Protein AF-A0A951LV77-F1 (afdb_monomer_lite)

Secondary structure (DSSP, 8-state):
-------------------------------GGGTTTTTTSSS------------------HHHHHHHHHHHHHH-SSPEEHHHHHHHHT--HHHHHHHHHHHHHHHHHSSSSEEEEEETTEEEEEE-GGGHHHHHHHHTTS---PPPHHHHHHHHHHHHH-S--HHHHHHHHSS--HHHHHHHHHTTSS--

Radius of gyration: 37.69 Å; chains: 1; bounding box: 111×78×54 Å

Structure (mmCIF, N/CA/C/O backbone):
data_AF-A0A951LV77-F1
#
_entry.id   AF-A0A951LV77-F1
#
loop_
_atom_site.group_PDB
_atom_site.id
_atom_site.type_symbol
_atom_site.label_atom_id
_atom_site.label_alt_id
_atom_site.label_comp_id
_atom_site.label_asym_id
_atom_site.label_entity_id
_atom_site.label_seq_id
_atom_site.pd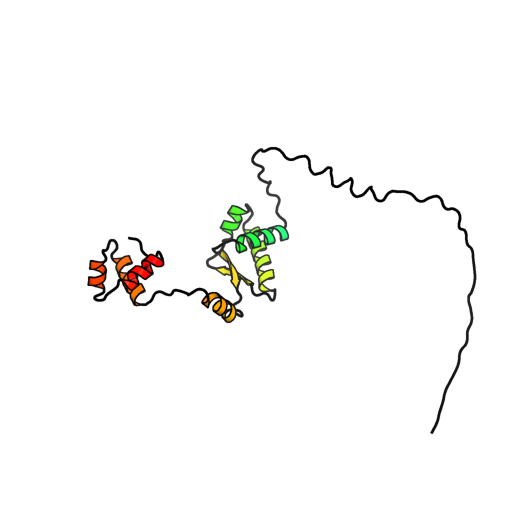bx_PDB_ins_code
_atom_site.Cartn_x
_atom_site.Cartn_y
_atom_site.Cartn_z
_atom_site.occupancy
_atom_site.B_iso_or_equiv
_atom_site.auth_seq_id
_atom_site.auth_comp_id
_atom_site.auth_asym_id
_atom_site.auth_atom_id
_atom_site.pdbx_PDB_model_num
ATOM 1 N N . MET A 1 1 ? 71.255 -44.472 16.716 1.00 40.47 1 MET A N 1
ATOM 2 C CA . MET A 1 1 ? 70.783 -44.707 15.337 1.00 40.47 1 MET A CA 1
ATOM 3 C C . MET A 1 1 ? 70.514 -43.338 14.729 1.00 40.47 1 MET A C 1
ATOM 5 O O . MET A 1 1 ? 69.479 -42.768 15.031 1.00 40.47 1 MET A O 1
ATOM 9 N N . VAL A 1 2 ? 71.606 -42.670 14.340 1.00 36.62 2 VAL A N 1
ATOM 10 C CA . VAL A 1 2 ? 72.018 -42.350 12.948 1.00 36.62 2 VAL A CA 1
ATOM 11 C C . VAL A 1 2 ? 71.171 -41.185 12.410 1.00 36.62 2 VAL A C 1
ATOM 13 O O . VAL A 1 2 ? 70.005 -41.393 12.106 1.00 36.62 2 VAL A O 1
ATOM 16 N N . GLU A 1 3 ? 71.574 -39.922 12.578 1.00 34.75 3 GLU A N 1
ATOM 17 C CA . GLU A 1 3 ? 72.642 -39.165 11.873 1.00 34.75 3 GLU A CA 1
ATOM 18 C C . GLU A 1 3 ? 72.454 -39.007 10.352 1.00 34.75 3 GLU A C 1
ATOM 20 O O . GLU A 1 3 ? 72.356 -39.978 9.613 1.00 34.75 3 GLU A O 1
ATOM 25 N N . GLU A 1 4 ? 72.471 -37.731 9.948 1.00 40.00 4 GLU A N 1
ATOM 26 C CA . GLU A 1 4 ? 73.209 -37.148 8.817 1.00 40.00 4 GLU A CA 1
ATOM 27 C C . GLU A 1 4 ? 72.971 -37.589 7.362 1.00 40.00 4 GLU A C 1
ATOM 29 O O . GLU A 1 4 ? 73.215 -38.721 6.954 1.00 40.00 4 GLU A O 1
ATOM 34 N N . LYS A 1 5 ? 72.649 -36.570 6.548 1.00 44.59 5 LYS A N 1
ATOM 35 C CA . LYS A 1 5 ? 73.338 -36.118 5.311 1.00 44.59 5 LYS A CA 1
ATOM 36 C C . LYS A 1 5 ? 72.641 -34.805 4.894 1.00 44.59 5 LYS A C 1
ATOM 38 O O . LYS A 1 5 ? 71.446 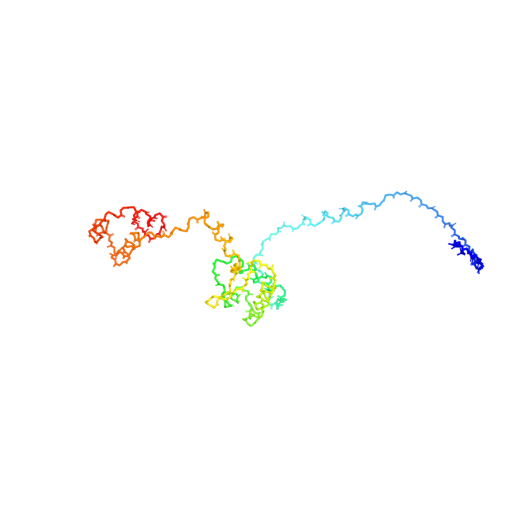-34.846 4.634 1.00 44.59 5 LYS A O 1
ATOM 43 N N . LYS A 1 6 ? 73.190 -33.582 4.971 1.00 35.91 6 LYS A N 1
ATOM 44 C CA . LYS A 1 6 ? 74.497 -33.010 4.568 1.00 35.91 6 LYS A CA 1
ATOM 45 C C . LYS A 1 6 ? 74.785 -33.238 3.078 1.00 35.91 6 LYS A C 1
ATOM 47 O O . LYS A 1 6 ? 74.977 -34.377 2.668 1.00 35.91 6 LYS A O 1
ATOM 52 N N . GLU A 1 7 ? 74.586 -32.199 2.259 1.00 39.34 7 GLU A N 1
ATOM 53 C CA . GLU A 1 7 ? 75.592 -31.409 1.484 1.00 39.34 7 GLU A CA 1
ATOM 54 C C . GLU A 1 7 ? 75.238 -31.606 -0.013 1.00 39.34 7 GLU A C 1
ATOM 56 O O . GLU A 1 7 ? 74.737 -32.674 -0.346 1.00 39.34 7 GLU A O 1
ATOM 61 N N . MET A 1 8 ? 75.320 -30.680 -0.980 1.00 29.77 8 MET A N 1
ATOM 62 C CA . MET A 1 8 ? 76.348 -29.696 -1.377 1.00 29.77 8 MET A CA 1
ATOM 63 C C . MET A 1 8 ? 75.753 -28.966 -2.626 1.00 29.77 8 MET A C 1
ATOM 65 O O . MET A 1 8 ? 75.136 -29.644 -3.443 1.00 29.77 8 MET A O 1
ATOM 69 N N . ALA A 1 9 ? 75.617 -27.638 -2.737 1.00 33.94 9 ALA A N 1
ATOM 70 C CA . ALA A 1 9 ? 76.601 -26.616 -3.144 1.00 33.94 9 ALA A CA 1
ATOM 71 C C . ALA A 1 9 ? 77.364 -26.883 -4.470 1.00 33.94 9 ALA A C 1
ATOM 73 O O . ALA A 1 9 ? 78.176 -27.797 -4.498 1.00 33.94 9 ALA A O 1
ATOM 74 N N . GLU A 1 10 ? 77.093 -26.064 -5.507 1.00 36.84 10 GLU A N 1
ATOM 75 C CA . GLU A 1 10 ? 78.005 -25.352 -6.458 1.00 36.84 10 GLU A CA 1
ATOM 76 C C . GLU A 1 10 ? 77.276 -25.080 -7.804 1.00 36.84 10 GLU A C 1
ATOM 78 O O . GLU A 1 10 ? 76.694 -26.011 -8.348 1.00 36.84 10 GLU A O 1
ATOM 83 N N . VAL A 1 11 ? 77.047 -23.845 -8.297 1.00 34.25 11 VAL A N 1
ATOM 84 C CA . VAL A 1 11 ? 77.926 -22.721 -8.751 1.00 34.25 11 VAL A CA 1
ATOM 85 C C . VAL A 1 11 ? 78.125 -22.727 -10.286 1.00 34.25 11 VAL A C 1
ATOM 87 O O . VAL A 1 11 ? 78.138 -23.792 -10.896 1.00 34.25 11 VAL A O 1
ATOM 90 N N . LEU A 1 12 ? 78.306 -21.510 -10.835 1.00 31.67 12 LEU A N 1
ATOM 91 C CA . LEU A 1 12 ? 78.650 -21.071 -12.206 1.00 31.67 12 LEU A CA 1
ATOM 92 C C . LEU A 1 12 ? 77.471 -20.868 -13.170 1.00 31.67 12 LEU A C 1
ATOM 94 O O . LEU A 1 12 ? 76.601 -21.722 -13.279 1.00 31.67 12 LEU A O 1
ATOM 98 N N . ASP A 1 13 ? 77.400 -19.833 -14.001 1.00 31.56 13 ASP A N 1
ATOM 99 C CA . ASP A 1 13 ? 78.082 -18.537 -14.171 1.00 31.56 13 ASP A CA 1
ATOM 100 C C . ASP A 1 13 ? 77.327 -17.908 -15.357 1.00 31.56 13 ASP A C 1
ATOM 102 O O . ASP A 1 13 ? 77.107 -18.612 -16.342 1.00 31.56 13 ASP A O 1
ATOM 106 N N . ASP A 1 14 ? 76.925 -16.639 -15.277 1.00 32.75 14 ASP A N 1
ATOM 107 C CA . ASP A 1 14 ? 76.980 -15.730 -16.437 1.00 32.75 14 ASP A CA 1
ATOM 108 C C . ASP A 1 14 ? 76.783 -14.285 -15.944 1.00 32.75 14 ASP A C 1
ATOM 110 O O . ASP A 1 14 ? 75.688 -13.718 -15.929 1.00 32.75 14 ASP A O 1
ATOM 114 N N . GLU A 1 15 ? 77.878 -13.710 -15.448 1.00 35.81 15 GLU A N 1
ATOM 115 C CA . GLU A 1 15 ? 78.122 -12.276 -15.577 1.00 35.81 15 GLU A CA 1
ATOM 116 C C . GLU A 1 15 ? 78.470 -11.994 -17.036 1.00 35.81 15 GLU A C 1
ATOM 118 O O . GLU A 1 15 ? 79.281 -12.719 -17.589 1.00 35.81 15 GLU A O 1
ATOM 123 N N . LEU A 1 16 ? 77.920 -10.919 -17.603 1.00 32.00 16 LEU A N 1
ATOM 124 C CA . LEU A 1 16 ? 78.568 -9.928 -18.480 1.00 32.00 16 LEU A CA 1
ATOM 125 C C . LEU A 1 16 ? 77.445 -8.940 -18.910 1.00 32.00 16 LEU A C 1
ATOM 127 O O . LEU A 1 16 ? 76.391 -9.385 -19.342 1.00 32.00 16 LEU A O 1
ATOM 131 N N . ALA A 1 17 ? 77.522 -7.608 -18.924 1.00 34.69 17 ALA A N 1
ATOM 132 C CA . ALA A 1 17 ? 78.465 -6.592 -18.462 1.00 34.69 17 ALA A CA 1
ATOM 133 C C . ALA A 1 17 ? 78.122 -5.294 -19.247 1.00 34.69 17 ALA A C 1
ATOM 135 O O . ALA A 1 17 ? 78.241 -5.325 -20.466 1.00 34.69 17 ALA A O 1
ATOM 136 N N . PHE A 1 18 ? 77.787 -4.194 -18.544 1.00 29.02 18 PHE A N 1
ATOM 137 C CA . PHE A 1 18 ? 77.984 -2.771 -18.931 1.00 29.02 18 PHE A CA 1
ATOM 138 C C . PHE A 1 18 ? 77.196 -2.215 -20.162 1.00 29.02 18 PHE A C 1
ATOM 140 O O . PHE A 1 18 ? 76.795 -2.961 -21.041 1.00 29.02 18 PHE A O 1
ATOM 147 N N . GLU A 1 19 ? 76.826 -0.933 -20.296 1.00 33.66 19 GLU A N 1
ATOM 148 C CA . GLU A 1 19 ? 77.418 0.344 -19.855 1.00 33.66 19 GLU A CA 1
ATOM 149 C C . GLU A 1 19 ? 76.350 1.415 -19.518 1.00 33.66 19 GLU A C 1
ATOM 151 O O . GLU A 1 19 ? 75.210 1.369 -19.985 1.00 33.66 19 GLU A O 1
ATOM 156 N N . GLU A 1 20 ? 76.769 2.368 -18.680 1.00 42.16 20 GLU A N 1
ATOM 157 C CA . GLU A 1 20 ? 76.117 3.639 -18.345 1.00 42.16 20 GLU A CA 1
ATOM 158 C C . GLU A 1 20 ? 76.070 4.596 -19.545 1.00 42.16 20 GLU A C 1
ATOM 160 O O . GLU A 1 20 ? 76.968 4.577 -20.374 1.00 42.16 20 GLU A O 1
ATOM 165 N N . ASP A 1 21 ? 75.090 5.506 -19.554 1.00 33.06 21 ASP A N 1
ATOM 166 C CA . ASP A 1 21 ? 75.350 6.923 -19.837 1.00 33.06 21 ASP A CA 1
ATOM 167 C C . ASP A 1 21 ? 74.226 7.787 -19.243 1.00 33.06 21 ASP A C 1
ATOM 169 O O . ASP A 1 21 ? 73.042 7.636 -19.554 1.00 33.06 21 ASP A O 1
ATOM 173 N N . ALA A 1 22 ? 74.622 8.697 -18.353 1.00 35.62 22 ALA A N 1
ATOM 174 C CA . ALA A 1 22 ? 73.793 9.719 -17.734 1.00 35.62 22 ALA A CA 1
ATOM 175 C C . ALA A 1 22 ? 74.392 11.101 -18.027 1.00 35.62 22 ALA A C 1
ATOM 177 O O . ALA A 1 22 ? 75.559 11.328 -17.734 1.00 35.62 22 ALA A O 1
ATOM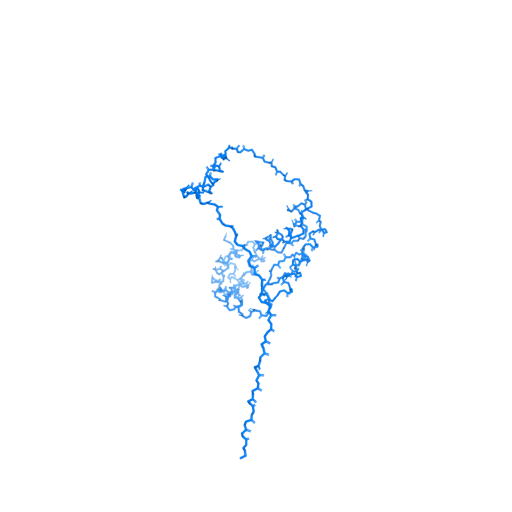 178 N N . GLU A 1 23 ? 73.576 12.029 -18.531 1.00 29.22 23 GLU A N 1
ATOM 179 C CA . GLU A 1 23 ? 73.805 13.485 -18.597 1.00 29.22 23 GLU A CA 1
ATOM 180 C C . GLU A 1 23 ? 72.457 14.137 -19.006 1.00 29.22 23 GLU A C 1
ATOM 182 O O . GLU A 1 23 ? 71.770 13.588 -19.860 1.00 29.22 23 GLU A O 1
ATOM 187 N N . VAL A 1 24 ? 71.915 15.255 -18.497 1.00 27.19 24 VAL A N 1
ATOM 188 C CA . VAL A 1 24 ? 72.279 16.295 -17.517 1.00 27.19 24 VAL A CA 1
ATOM 189 C C . VAL A 1 24 ? 70.971 16.909 -16.961 1.00 27.19 24 VAL A C 1
ATOM 191 O O . VAL A 1 24 ? 69.962 17.010 -17.657 1.00 27.19 24 VAL A O 1
ATOM 194 N N . VAL A 1 25 ? 71.030 17.361 -15.706 1.00 37.03 25 VAL A N 1
ATOM 195 C CA . VAL A 1 25 ? 70.034 18.108 -14.909 1.00 37.03 25 VAL A CA 1
ATOM 196 C C . VAL A 1 25 ? 69.846 19.556 -15.379 1.00 37.03 25 VAL A C 1
ATOM 198 O O . VAL A 1 25 ? 70.856 20.238 -15.513 1.00 37.03 25 VAL A O 1
ATOM 201 N N . ILE A 1 26 ? 68.608 20.090 -15.432 1.00 28.38 26 ILE A N 1
ATOM 202 C CA . ILE A 1 26 ? 68.355 21.523 -15.143 1.00 28.38 26 ILE A CA 1
ATOM 203 C C . ILE A 1 26 ? 66.989 21.768 -14.446 1.00 28.38 26 ILE A C 1
ATOM 205 O O . ILE A 1 26 ? 65.938 21.524 -15.023 1.00 28.38 26 ILE A O 1
ATOM 209 N N . HIS A 1 27 ? 67.100 22.313 -13.227 1.00 31.19 27 HIS A N 1
ATOM 210 C CA . HIS A 1 27 ? 66.235 23.196 -12.419 1.00 31.19 27 HIS A CA 1
ATOM 211 C C . HIS A 1 27 ? 64.738 22.930 -12.153 1.00 31.19 27 HIS A C 1
ATOM 213 O O . HIS A 1 27 ? 63.869 23.038 -13.007 1.00 31.19 27 HIS A O 1
ATOM 219 N N . ASP A 1 28 ? 64.513 22.766 -10.850 1.00 37.47 28 ASP A N 1
ATOM 220 C CA . ASP A 1 28 ? 63.348 23.065 -10.016 1.00 37.47 28 ASP A CA 1
ATOM 221 C C . ASP A 1 28 ? 62.709 24.448 -10.295 1.00 37.47 28 ASP A C 1
ATOM 223 O O . ASP A 1 28 ? 63.447 25.433 -10.404 1.00 37.47 28 ASP A O 1
ATOM 227 N N . ALA A 1 29 ? 61.369 24.494 -10.401 1.00 35.34 29 ALA A N 1
ATOM 228 C CA . ALA A 1 29 ? 60.455 25.575 -9.973 1.00 35.34 29 ALA A CA 1
ATOM 229 C C . ALA A 1 29 ? 59.067 25.471 -10.661 1.00 35.34 29 ALA A C 1
ATOM 231 O O . ALA A 1 29 ? 58.944 25.656 -11.870 1.00 35.34 29 ALA A O 1
ATOM 232 N N . ASP A 1 30 ? 58.030 25.252 -9.845 1.00 43.53 30 ASP A N 1
ATOM 233 C CA . ASP A 1 30 ? 56.648 25.742 -10.008 1.00 43.53 30 ASP A CA 1
ATOM 234 C C . ASP A 1 30 ? 55.809 25.295 -11.228 1.00 43.53 30 ASP A C 1
ATOM 236 O O . ASP A 1 30 ? 55.747 25.984 -12.246 1.00 43.53 30 ASP A O 1
ATOM 240 N N . ALA A 1 31 ? 55.026 24.210 -11.087 1.00 41.16 31 ALA A N 1
ATOM 241 C CA . ALA A 1 31 ? 53.866 23.964 -11.966 1.00 41.16 31 ALA A CA 1
ATOM 242 C C . ALA A 1 31 ? 52.756 23.048 -11.388 1.00 41.16 31 ALA A C 1
ATOM 244 O O . ALA A 1 31 ? 52.029 22.417 -12.155 1.00 41.16 31 ALA A O 1
ATOM 245 N N . GLU A 1 32 ? 52.573 22.971 -10.063 1.00 41.12 32 GLU A N 1
ATOM 246 C CA . GLU A 1 32 ? 51.392 22.300 -9.468 1.00 41.12 32 GLU A CA 1
ATOM 247 C C . GLU A 1 32 ? 50.113 23.175 -9.475 1.00 41.12 32 GLU A C 1
ATOM 249 O O . GLU A 1 32 ? 49.035 22.697 -9.140 1.00 41.12 32 GLU A O 1
ATOM 254 N N . ASP A 1 33 ? 50.175 24.415 -9.977 1.00 44.00 33 ASP A N 1
ATOM 255 C CA . ASP A 1 33 ? 49.050 25.374 -10.011 1.00 44.00 33 ASP A CA 1
ATOM 256 C C . ASP A 1 33 ? 48.124 25.259 -11.247 1.00 44.00 33 ASP A C 1
ATOM 258 O O . ASP A 1 33 ? 47.204 26.057 -11.447 1.00 44.00 33 ASP A O 1
ATOM 262 N N . ALA A 1 34 ? 48.329 24.263 -12.115 1.00 43.62 34 ALA A N 1
ATOM 263 C CA . ALA A 1 34 ? 47.558 24.128 -13.358 1.00 43.62 34 ALA A CA 1
ATOM 264 C C . ALA A 1 34 ? 46.236 23.344 -13.213 1.00 43.62 34 ALA A C 1
ATOM 266 O O . ALA A 1 34 ? 45.432 23.337 -14.148 1.00 43.62 34 ALA A O 1
ATOM 267 N N . LEU A 1 35 ? 45.979 22.699 -12.067 1.00 42.19 35 LEU A N 1
ATOM 268 C CA . LEU A 1 35 ? 44.776 21.876 -11.868 1.00 42.19 35 LEU A CA 1
ATOM 269 C C . LEU A 1 35 ? 43.621 22.629 -11.174 1.00 42.19 35 LEU A C 1
ATOM 271 O O . LEU A 1 35 ? 42.462 22.247 -11.333 1.00 42.19 35 LEU A O 1
ATOM 275 N N . GLU A 1 36 ? 43.897 23.735 -10.477 1.00 42.38 36 GLU A N 1
ATOM 276 C CA . GLU A 1 36 ? 42.882 24.484 -9.715 1.00 42.38 36 GLU A CA 1
ATOM 277 C C . GLU A 1 36 ? 42.197 25.593 -10.550 1.00 42.38 36 GLU A C 1
ATOM 279 O O . GLU A 1 36 ? 41.036 25.942 -10.327 1.00 42.38 36 GLU A O 1
ATOM 284 N N . ALA A 1 37 ? 42.842 26.070 -11.623 1.00 40.50 37 ALA A N 1
ATOM 285 C CA . ALA A 1 37 ? 42.306 27.118 -12.503 1.00 40.50 37 ALA A CA 1
ATOM 286 C C . ALA A 1 37 ? 41.173 26.655 -13.449 1.00 40.50 37 ALA A C 1
ATOM 288 O O . ALA A 1 37 ? 40.473 27.486 -14.036 1.00 40.50 37 ALA A O 1
ATOM 289 N N . ALA A 1 38 ? 40.956 25.345 -13.598 1.00 42.97 38 ALA A N 1
ATOM 290 C CA . ALA A 1 38 ? 39.893 24.804 -14.450 1.00 42.97 38 ALA A CA 1
ATOM 291 C C . ALA A 1 38 ? 38.514 24.790 -13.761 1.00 42.97 38 ALA A C 1
ATOM 293 O O . ALA A 1 38 ? 37.487 24.769 -14.440 1.00 42.97 38 ALA A O 1
ATOM 294 N N . GLN A 1 39 ? 38.469 24.848 -12.425 1.00 43.44 39 GLN A N 1
ATOM 295 C CA . GLN A 1 39 ? 37.225 24.704 -11.659 1.00 43.44 39 GLN A CA 1
ATOM 296 C C . GLN A 1 39 ? 36.477 26.027 -11.412 1.00 43.44 39 GLN A C 1
ATOM 298 O O . GLN A 1 39 ? 35.322 25.997 -10.996 1.00 43.44 39 GLN A O 1
ATOM 303 N N . LEU A 1 40 ? 37.054 27.189 -11.752 1.00 39.66 40 LEU A N 1
ATOM 304 C CA . LEU A 1 40 ? 36.425 28.499 -11.504 1.00 39.66 40 LEU A CA 1
ATOM 305 C C . LEU A 1 40 ? 35.741 29.160 -12.720 1.00 39.66 40 LEU A C 1
ATOM 307 O O . LEU A 1 40 ? 35.276 30.293 -12.610 1.00 39.66 40 LEU A O 1
ATOM 311 N N . LYS A 1 41 ? 35.640 28.481 -13.874 1.00 41.22 41 LYS A N 1
ATOM 312 C CA . LYS A 1 41 ? 34.976 29.019 -15.086 1.00 41.22 41 LYS A CA 1
ATOM 313 C C . LYS A 1 41 ? 33.583 28.456 -15.386 1.00 41.22 41 LYS A C 1
ATOM 315 O O . LYS A 1 41 ? 32.894 29.008 -16.233 1.00 41.22 41 LYS A O 1
ATOM 320 N N . ALA A 1 42 ? 33.140 27.413 -14.685 1.00 38.22 42 ALA A N 1
ATOM 321 C CA . ALA A 1 42 ? 31.829 26.795 -14.917 1.00 38.22 42 ALA A CA 1
ATOM 322 C C . ALA A 1 42 ? 30.675 27.436 -14.111 1.00 38.22 42 ALA A C 1
ATOM 324 O O . ALA A 1 42 ? 29.529 27.023 -14.245 1.00 38.22 42 ALA A O 1
ATOM 325 N N . ALA A 1 43 ? 30.955 28.437 -13.268 1.00 39.41 43 ALA A N 1
ATOM 326 C CA . ALA A 1 43 ? 29.984 28.996 -12.320 1.00 39.41 43 ALA A CA 1
ATOM 327 C C . ALA A 1 43 ? 29.261 30.275 -12.792 1.00 39.41 43 ALA A C 1
ATOM 329 O O . ALA A 1 43 ? 28.576 30.916 -11.997 1.00 39.41 43 ALA A O 1
ATOM 330 N N . GLN A 1 44 ? 29.385 30.674 -14.060 1.00 42.97 44 GLN A N 1
ATOM 331 C CA . GLN A 1 44 ? 28.695 31.856 -14.589 1.00 42.97 44 GLN A CA 1
ATOM 332 C C . GLN A 1 44 ? 28.054 31.569 -15.942 1.00 42.97 44 GLN A C 1
ATOM 334 O O . GLN A 1 44 ? 28.561 31.994 -16.967 1.00 42.97 44 GLN A O 1
ATOM 339 N N . GLU A 1 45 ? 26.919 30.874 -15.912 1.00 38.22 45 GLU A N 1
ATOM 340 C CA . GLU A 1 45 ? 25.829 31.020 -16.883 1.00 38.22 45 GLU A CA 1
ATOM 341 C C . GLU A 1 45 ? 24.556 30.430 -16.251 1.00 38.22 45 GLU A C 1
ATOM 343 O O . GLU A 1 45 ? 24.148 29.301 -16.500 1.00 38.22 45 GLU A O 1
ATOM 348 N N . VAL A 1 46 ? 23.950 31.195 -15.337 1.00 41.41 46 VAL A N 1
ATOM 349 C CA . VAL A 1 46 ? 22.586 30.946 -14.853 1.00 41.41 46 VAL A CA 1
ATOM 350 C C . VAL A 1 46 ? 21.774 32.225 -15.027 1.00 41.41 46 VAL A C 1
ATOM 352 O O . VAL A 1 46 ? 22.096 33.258 -14.442 1.00 41.41 46 VAL A O 1
ATOM 355 N N . GLY A 1 47 ? 20.697 32.109 -15.805 1.00 31.27 47 GLY A N 1
ATOM 356 C CA . GLY A 1 47 ? 19.643 33.106 -16.014 1.00 31.27 47 GLY A CA 1
ATOM 357 C C . GLY A 1 47 ? 19.373 33.280 -17.512 1.00 31.27 47 GLY A C 1
ATOM 358 O O . GLY A 1 47 ? 20.252 33.738 -18.223 1.00 31.27 47 GLY A O 1
ATOM 359 N N . SER A 1 48 ? 18.216 32.941 -18.082 1.00 31.41 48 SER A N 1
ATOM 360 C CA . SER A 1 48 ? 16.874 32.842 -17.500 1.00 31.41 48 SER A CA 1
ATOM 361 C C . SER A 1 48 ? 15.902 32.163 -18.481 1.00 31.41 48 SER A C 1
ATOM 363 O O . SER A 1 48 ? 15.894 32.487 -19.659 1.00 31.41 48 SER A O 1
ATOM 365 N N . THR A 1 49 ? 15.091 31.258 -17.931 1.00 39.00 49 THR A N 1
ATOM 366 C CA . THR A 1 49 ? 13.672 30.946 -18.200 1.00 39.00 49 THR A CA 1
ATOM 367 C C . THR A 1 49 ? 13.089 31.095 -19.615 1.00 39.00 49 THR A C 1
ATOM 369 O O . THR A 1 49 ? 12.622 32.174 -19.950 1.00 39.00 49 THR A O 1
ATOM 372 N N . GLU A 1 50 ? 12.899 29.966 -20.310 1.00 34.00 50 GLU A N 1
ATOM 373 C CA . GLU A 1 50 ? 11.743 29.638 -21.178 1.00 34.00 50 GLU A CA 1
ATOM 374 C C . GLU A 1 50 ? 11.536 28.107 -21.069 1.00 34.00 50 GLU A C 1
ATOM 376 O O . GLU A 1 50 ? 12.482 27.343 -21.223 1.00 34.00 50 GLU A O 1
ATOM 381 N N . THR A 1 51 ? 10.491 27.651 -20.371 1.00 33.78 51 THR A N 1
ATOM 382 C CA . THR A 1 51 ? 9.298 26.974 -20.928 1.00 33.78 51 THR A CA 1
ATOM 383 C C . THR A 1 51 ? 9.587 25.912 -21.998 1.00 33.78 51 THR A C 1
ATOM 385 O O . THR A 1 51 ? 10.107 26.221 -23.058 1.00 33.78 51 THR A O 1
ATOM 388 N N . GLU A 1 52 ? 9.138 24.686 -21.694 1.00 43.50 52 GLU A N 1
ATOM 389 C CA . GLU A 1 52 ? 8.849 23.573 -22.614 1.00 43.50 52 GLU A CA 1
ATOM 390 C C . GLU A 1 52 ? 9.999 23.075 -23.503 1.00 43.50 52 GLU A C 1
ATOM 392 O O . GLU A 1 52 ? 10.216 23.525 -24.622 1.00 43.50 52 GLU A O 1
ATOM 397 N N . ALA A 1 53 ? 10.644 22.001 -23.047 1.00 34.56 53 ALA A N 1
ATOM 398 C CA . ALA A 1 53 ? 11.246 21.034 -23.952 1.00 34.56 53 ALA A CA 1
ATOM 399 C C . ALA A 1 53 ? 10.827 19.632 -23.502 1.00 34.56 53 ALA A C 1
ATOM 401 O O . ALA A 1 53 ? 11.477 18.998 -22.671 1.00 34.56 53 ALA A O 1
ATOM 402 N N . GLU A 1 54 ? 9.690 19.181 -24.034 1.00 43.50 54 GLU A N 1
ATOM 403 C CA . GLU A 1 54 ? 9.393 17.760 -24.182 1.00 43.50 54 GLU A CA 1
ATOM 404 C C . GLU A 1 54 ? 10.629 17.089 -24.791 1.00 43.50 54 GLU A C 1
ATOM 406 O O . GLU A 1 54 ? 11.025 17.399 -25.918 1.00 43.50 54 GLU A O 1
ATOM 411 N N . THR A 1 55 ? 11.283 16.199 -24.045 1.00 39.22 55 THR A N 1
ATOM 412 C CA . THR A 1 55 ? 12.345 15.388 -24.627 1.00 39.22 55 THR A CA 1
ATOM 413 C C . THR A 1 55 ? 11.715 14.425 -25.641 1.00 39.22 55 THR A C 1
ATOM 415 O O . THR A 1 55 ? 10.788 13.678 -25.301 1.00 39.22 55 THR A O 1
ATOM 418 N N . PRO A 1 56 ? 12.185 14.436 -26.900 1.00 45.44 56 PRO A N 1
ATOM 419 C CA . PRO A 1 56 ? 11.667 13.560 -27.939 1.00 45.44 56 PRO A CA 1
ATOM 420 C C . PRO A 1 56 ? 11.940 12.110 -27.539 1.00 45.44 56 PRO A C 1
ATOM 422 O O . PRO A 1 56 ? 13.043 11.786 -27.100 1.00 45.44 56 PRO A O 1
ATOM 425 N N . HIS A 1 57 ? 10.922 11.254 -27.651 1.00 48.94 57 HIS A N 1
ATOM 426 C CA . HIS A 1 57 ? 10.968 9.850 -27.239 1.00 48.94 57 HIS A CA 1
ATOM 427 C C . HIS A 1 57 ? 11.927 9.061 -28.134 1.00 48.94 57 HIS A C 1
ATOM 429 O O . HIS A 1 57 ? 11.541 8.476 -29.147 1.00 48.94 57 HIS A O 1
ATOM 435 N N . GLY A 1 58 ? 13.203 9.084 -27.763 1.00 57.72 58 GLY A N 1
ATOM 436 C CA . GLY A 1 58 ? 14.115 7.989 -28.039 1.00 57.72 58 GLY A CA 1
ATOM 437 C C . GLY A 1 58 ? 13.795 6.857 -27.072 1.00 57.72 58 GLY A C 1
ATOM 438 O O . GLY A 1 58 ? 13.495 7.116 -25.910 1.00 57.72 58 GLY A O 1
ATOM 439 N N . VAL A 1 59 ? 13.834 5.620 -27.562 1.00 65.06 59 VAL A N 1
ATOM 440 C CA . VAL A 1 59 ? 13.706 4.420 -26.728 1.00 65.06 59 VAL A CA 1
ATOM 441 C C . VAL A 1 59 ? 14.714 4.537 -25.584 1.00 65.06 59 VAL A C 1
ATOM 443 O O . VAL A 1 59 ? 15.920 4.560 -25.841 1.00 65.06 59 VAL A O 1
ATOM 446 N N . ARG A 1 60 ? 14.227 4.673 -24.345 1.00 83.12 60 ARG A N 1
ATOM 447 C CA . ARG A 1 60 ? 15.092 4.642 -23.159 1.00 83.12 60 ARG A CA 1
ATOM 448 C C . ARG A 1 60 ? 15.752 3.273 -23.066 1.00 83.12 60 ARG A C 1
ATOM 450 O O . ARG A 1 60 ? 15.122 2.265 -23.395 1.00 83.12 60 ARG A O 1
ATOM 457 N N . ASP A 1 61 ? 16.999 3.241 -22.608 1.00 91.25 61 ASP A N 1
ATOM 458 C CA . ASP A 1 61 ? 17.663 1.970 -22.325 1.00 91.25 61 ASP A CA 1
ATOM 459 C C . ASP A 1 61 ? 16.885 1.197 -21.248 1.00 91.25 61 ASP A C 1
ATOM 461 O O . ASP A 1 61 ? 16.217 1.786 -20.393 1.00 91.25 61 ASP A O 1
ATOM 465 N N . MET A 1 62 ? 16.967 -0.130 -21.285 1.00 92.81 62 MET A N 1
ATOM 466 C CA . MET A 1 62 ? 16.238 -0.988 -20.359 1.00 92.81 62 MET A CA 1
ATOM 467 C C . MET A 1 62 ? 16.653 -0.719 -18.908 1.00 92.81 62 MET A C 1
ATOM 469 O O . MET A 1 62 ? 15.794 -0.553 -18.046 1.00 92.81 62 MET A O 1
ATOM 473 N N . ALA A 1 63 ? 17.953 -0.557 -18.644 1.00 94.75 63 ALA A N 1
ATOM 474 C CA . ALA A 1 63 ? 18.452 -0.248 -17.304 1.00 94.75 63 ALA A CA 1
ATOM 475 C C . ALA A 1 63 ? 17.910 1.093 -16.771 1.00 94.75 63 ALA A C 1
ATOM 477 O O . ALA A 1 63 ? 17.543 1.206 -15.600 1.00 94.75 63 ALA A O 1
ATOM 478 N N . GLU A 1 64 ? 17.816 2.106 -17.638 1.00 94.94 64 GLU A N 1
ATOM 479 C CA . GLU A 1 64 ? 17.206 3.393 -17.294 1.00 94.94 64 GLU A CA 1
ATOM 480 C C . GLU A 1 64 ? 15.713 3.221 -16.986 1.00 94.94 64 GLU A C 1
ATOM 482 O O . GLU A 1 64 ? 15.210 3.758 -15.996 1.00 94.94 64 GLU A O 1
ATOM 487 N N . MET A 1 65 ? 15.002 2.434 -17.795 1.00 95.50 65 MET A N 1
ATOM 488 C CA . MET A 1 65 ? 13.575 2.191 -17.607 1.00 95.50 65 MET A CA 1
ATOM 489 C C . MET A 1 65 ? 13.270 1.466 -16.297 1.00 95.50 65 MET A C 1
ATOM 491 O O . MET A 1 65 ? 12.379 1.893 -15.560 1.00 95.50 65 MET A O 1
ATOM 495 N N . VAL A 1 66 ? 14.024 0.411 -15.989 1.00 96.88 66 VAL A N 1
ATOM 496 C CA . VAL A 1 66 ? 13.917 -0.343 -14.735 1.00 96.88 66 VAL A CA 1
ATOM 497 C C . VAL A 1 66 ? 14.110 0.590 -13.540 1.00 96.88 66 VAL A C 1
ATOM 499 O O . VAL A 1 66 ? 13.266 0.611 -12.642 1.00 96.88 66 VAL A O 1
ATOM 502 N N . ALA A 1 67 ? 15.146 1.435 -13.565 1.00 97.38 67 ALA A N 1
ATOM 503 C CA . ALA A 1 67 ? 15.425 2.387 -12.492 1.00 97.38 67 ALA A CA 1
ATOM 504 C C . ALA A 1 67 ? 14.302 3.427 -12.308 1.00 97.38 67 ALA A C 1
ATOM 506 O O . ALA A 1 67 ? 13.920 3.752 -11.179 1.00 97.38 67 ALA A O 1
ATOM 507 N N . ILE A 1 68 ? 13.734 3.943 -13.403 1.00 97.19 68 ILE A N 1
ATOM 508 C CA . ILE A 1 68 ? 12.611 4.888 -13.338 1.00 97.19 68 ILE A CA 1
ATOM 509 C C . ILE A 1 68 ? 11.359 4.203 -12.772 1.00 97.19 68 ILE A C 1
ATOM 511 O O . ILE A 1 68 ? 10.691 4.763 -11.899 1.00 97.19 68 ILE A O 1
ATOM 515 N N . ILE A 1 69 ? 11.030 2.997 -13.240 1.00 97.38 69 ILE A N 1
ATOM 516 C CA . ILE A 1 69 ? 9.864 2.240 -12.764 1.00 97.38 69 ILE A CA 1
ATOM 517 C C . ILE A 1 69 ? 10.017 1.880 -11.283 1.00 97.38 69 ILE A C 1
ATOM 519 O O . ILE A 1 69 ? 9.054 2.028 -10.529 1.00 97.38 69 ILE A O 1
ATOM 523 N N . GLU A 1 70 ? 11.211 1.479 -10.841 1.00 97.75 70 GLU A N 1
ATOM 524 C CA . GLU A 1 70 ? 11.515 1.255 -9.424 1.00 97.75 70 GLU A CA 1
ATOM 525 C C . GLU A 1 70 ? 11.175 2.494 -8.590 1.00 97.75 70 GLU A C 1
ATOM 527 O O . GLU A 1 70 ? 10.443 2.392 -7.601 1.00 97.75 70 GLU A O 1
ATOM 532 N N . ALA A 1 71 ? 11.647 3.669 -9.013 1.00 97.88 71 ALA A N 1
ATOM 533 C CA . ALA A 1 71 ? 11.387 4.922 -8.312 1.00 97.88 71 ALA A CA 1
ATOM 534 C C . ALA A 1 71 ? 9.885 5.251 -8.250 1.00 97.88 71 ALA A C 1
ATOM 536 O O . ALA A 1 71 ? 9.377 5.634 -7.191 1.00 97.88 71 ALA A O 1
ATOM 537 N N . LEU A 1 72 ? 9.161 5.061 -9.358 1.00 97.56 72 LEU A N 1
ATOM 538 C CA . LEU A 1 72 ? 7.717 5.304 -9.426 1.00 97.56 72 LEU A CA 1
ATOM 539 C C . LEU A 1 72 ? 6.927 4.357 -8.518 1.00 97.56 72 LEU A C 1
ATOM 541 O O . LEU A 1 72 ? 6.029 4.797 -7.801 1.00 97.56 72 LEU A O 1
ATOM 545 N N . ILE A 1 73 ? 7.266 3.069 -8.505 1.00 97.44 73 ILE A N 1
ATOM 546 C CA . ILE A 1 73 ? 6.597 2.095 -7.638 1.00 97.44 73 ILE A CA 1
ATOM 547 C C . ILE A 1 73 ? 6.939 2.350 -6.168 1.00 97.44 73 ILE A C 1
ATOM 549 O O . ILE A 1 73 ? 6.073 2.199 -5.309 1.00 97.44 73 ILE A O 1
ATOM 553 N N . PHE A 1 74 ? 8.174 2.753 -5.864 1.00 97.50 74 PHE A N 1
ATOM 554 C CA . PHE A 1 74 ? 8.610 3.031 -4.497 1.00 97.50 74 PHE A CA 1
ATOM 555 C C . PHE A 1 74 ? 7.865 4.210 -3.858 1.00 97.50 74 PHE A C 1
ATOM 557 O O . PHE A 1 74 ? 7.527 4.145 -2.676 1.00 97.50 74 PHE A O 1
ATOM 564 N N . VAL A 1 75 ? 7.604 5.276 -4.621 1.00 96.81 75 VAL A N 1
ATOM 565 C CA . VAL A 1 75 ? 6.893 6.463 -4.115 1.00 96.81 75 VAL A CA 1
ATOM 566 C C . VAL A 1 75 ? 5.369 6.293 -4.101 1.00 96.81 75 VAL A C 1
ATOM 568 O O . VAL A 1 75 ? 4.679 7.030 -3.398 1.00 96.81 75 VAL A O 1
ATOM 571 N N . SER A 1 76 ? 4.830 5.339 -4.863 1.00 95.19 76 SER A N 1
ATOM 572 C CA . SER A 1 76 ? 3.385 5.132 -4.966 1.00 95.19 76 SER A CA 1
ATOM 573 C C . SER A 1 76 ? 2.779 4.555 -3.684 1.00 95.19 76 SER A C 1
ATOM 575 O O . SER A 1 76 ? 3.272 3.578 -3.122 1.00 95.19 76 SER A O 1
ATOM 577 N N . GLU A 1 77 ? 1.650 5.120 -3.252 1.00 91.88 77 GLU A N 1
ATOM 578 C CA . GLU A 1 77 ? 0.856 4.581 -2.139 1.00 91.88 77 GLU A CA 1
ATOM 579 C C . GLU A 1 77 ? -0.034 3.397 -2.566 1.00 91.88 77 GLU A C 1
ATOM 581 O O . GLU A 1 77 ? -0.455 2.598 -1.726 1.00 91.88 77 GLU A O 1
ATOM 586 N N . GLU A 1 78 ? -0.310 3.267 -3.868 1.00 94.00 78 GLU A N 1
ATOM 587 C CA . GLU A 1 78 ? -1.191 2.249 -4.450 1.00 94.00 78 GLU A CA 1
ATOM 588 C C . GLU A 1 78 ? -0.476 1.430 -5.545 1.00 94.00 78 GLU A C 1
ATOM 590 O O . GLU A 1 78 ? 0.483 1.915 -6.153 1.00 94.00 78 GLU A O 1
ATOM 595 N N . PRO A 1 79 ? -0.923 0.192 -5.843 1.00 96.94 79 PRO A N 1
ATOM 596 C CA . PRO A 1 79 ? -0.362 -0.590 -6.943 1.00 96.94 79 PRO A CA 1
ATOM 597 C C . PRO A 1 79 ? -0.459 0.138 -8.291 1.00 96.94 79 PRO A C 1
ATOM 599 O O . PRO A 1 79 ? -1.542 0.557 -8.701 1.00 96.94 79 PRO A O 1
ATOM 602 N N . LEU A 1 80 ? 0.657 0.235 -9.017 1.00 97.38 80 LEU A N 1
ATOM 603 C CA . LEU A 1 80 ? 0.714 0.907 -10.315 1.00 97.38 80 LEU A CA 1
ATOM 604 C C . LEU A 1 80 ? 0.456 -0.067 -11.463 1.00 97.38 80 LEU A C 1
ATOM 606 O O . LEU A 1 80 ? 1.174 -1.046 -11.644 1.00 97.38 80 LEU A O 1
ATOM 610 N N . SER A 1 81 ? -0.567 0.212 -12.269 1.00 97.50 81 SER A N 1
ATOM 611 C CA . SER A 1 81 ? -0.838 -0.569 -13.481 1.00 97.50 81 SER A CA 1
ATOM 612 C C . SER A 1 81 ? 0.144 -0.238 -14.610 1.00 97.50 81 SER A C 1
ATOM 614 O O . SER A 1 81 ? 0.599 0.901 -14.730 1.00 97.50 81 SER A O 1
ATOM 616 N N . VAL A 1 82 ? 0.378 -1.203 -15.507 1.00 96.81 82 VAL A N 1
ATOM 617 C CA . VAL A 1 82 ? 1.148 -1.006 -16.755 1.00 96.81 82 VAL A CA 1
ATOM 618 C C . VAL A 1 82 ? 0.607 0.185 -17.547 1.00 96.81 82 VAL A C 1
ATOM 620 O O . VAL A 1 82 ? 1.366 0.997 -18.064 1.00 96.81 82 VAL A O 1
ATOM 623 N N . LYS A 1 83 ? -0.723 0.337 -17.598 1.00 96.06 83 LYS A N 1
ATOM 624 C CA . LYS A 1 83 ? -1.368 1.464 -18.279 1.00 96.06 83 LYS A CA 1
ATOM 625 C C . LYS A 1 83 ? -0.978 2.806 -17.652 1.00 96.06 83 LYS A C 1
ATOM 627 O O . LYS A 1 83 ? -0.644 3.723 -18.388 1.00 96.06 83 LYS A O 1
ATOM 632 N N . ALA A 1 84 ? -1.010 2.914 -16.324 1.00 95.50 84 ALA A N 1
ATOM 633 C CA . ALA A 1 84 ? -0.644 4.150 -15.634 1.00 95.50 84 ALA A CA 1
ATOM 634 C C . ALA A 1 84 ? 0.831 4.512 -15.869 1.00 95.50 84 ALA A C 1
ATOM 636 O O . ALA A 1 84 ? 1.140 5.667 -16.146 1.00 95.50 84 ALA A O 1
ATOM 637 N N . LEU A 1 85 ? 1.725 3.519 -15.828 1.00 96.00 85 LEU A N 1
ATOM 638 C CA . LEU A 1 85 ? 3.140 3.710 -16.154 1.00 96.00 85 LEU A CA 1
ATOM 639 C C . LEU A 1 85 ? 3.325 4.156 -17.612 1.00 96.00 85 LEU A C 1
ATOM 641 O O . LEU A 1 85 ? 4.067 5.101 -17.861 1.00 96.00 85 LEU A O 1
ATOM 645 N N . ALA A 1 86 ? 2.597 3.556 -18.559 1.00 95.44 86 ALA A N 1
ATOM 646 C CA . ALA A 1 86 ? 2.642 3.932 -19.975 1.00 95.44 86 ALA A CA 1
ATOM 647 C C . ALA A 1 86 ? 2.161 5.365 -20.203 1.00 95.44 86 ALA A C 1
ATOM 649 O O . ALA A 1 86 ? 2.789 6.125 -20.937 1.00 95.44 86 ALA A O 1
ATOM 650 N N . ASP A 1 87 ? 1.088 5.763 -19.522 1.00 94.44 87 ASP A N 1
ATOM 651 C CA . ASP A 1 87 ? 0.528 7.107 -19.632 1.00 94.44 87 ASP A CA 1
ATOM 652 C C . ASP A 1 87 ? 1.485 8.183 -19.077 1.00 94.44 87 ASP A C 1
ATOM 654 O O . ASP A 1 87 ? 1.504 9.300 -19.605 1.00 94.44 87 ASP A O 1
ATOM 658 N N . VAL A 1 88 ? 2.279 7.863 -18.046 1.00 94.44 88 VAL A N 1
ATOM 659 C CA . VAL A 1 88 ? 3.251 8.778 -17.414 1.00 94.44 88 VAL A CA 1
ATOM 660 C C . VAL A 1 88 ? 4.577 8.817 -18.171 1.00 94.44 88 VAL A C 1
ATOM 662 O O . VAL A 1 88 ? 5.071 9.900 -18.478 1.00 94.44 88 VAL A O 1
ATOM 665 N N . LEU A 1 89 ? 5.147 7.653 -18.485 1.00 93.44 89 LEU A N 1
ATOM 666 C CA . LEU A 1 89 ? 6.451 7.532 -19.147 1.00 93.44 89 LEU A CA 1
ATOM 667 C C . LEU A 1 89 ? 6.383 7.797 -20.649 1.00 93.44 89 LEU A C 1
ATOM 669 O O . LEU A 1 89 ? 7.421 8.083 -21.252 1.00 93.44 89 LEU A O 1
ATOM 673 N N . LYS A 1 90 ? 5.165 7.735 -21.208 1.00 93.12 90 LYS A N 1
ATOM 674 C CA . LYS A 1 90 ? 4.857 7.858 -22.634 1.00 93.12 90 LYS A CA 1
ATOM 675 C C . LYS A 1 90 ? 5.583 6.810 -23.485 1.00 93.12 90 LYS A C 1
ATOM 677 O O . LYS A 1 90 ? 6.100 7.098 -24.555 1.00 93.12 90 LYS A O 1
ATOM 682 N N . GLU A 1 91 ? 5.600 5.580 -22.990 1.00 93.00 91 GLU A N 1
ATOM 683 C CA . GLU A 1 91 ? 6.291 4.442 -23.605 1.00 93.00 91 GLU A CA 1
ATOM 684 C C . GLU A 1 91 ? 5.305 3.349 -24.016 1.00 93.00 91 GLU A C 1
ATOM 686 O O . GLU A 1 91 ? 4.149 3.328 -23.577 1.00 93.00 91 GLU A O 1
ATOM 691 N N . ASP A 1 92 ? 5.768 2.427 -24.862 1.00 93.06 92 ASP A N 1
ATOM 692 C CA . ASP A 1 92 ? 4.980 1.257 -25.234 1.00 93.06 92 ASP A CA 1
ATOM 693 C C . ASP A 1 92 ? 4.724 0.342 -24.026 1.00 93.06 92 ASP A C 1
ATOM 695 O O . ASP A 1 92 ? 5.581 0.135 -23.164 1.00 93.06 92 ASP A O 1
ATOM 699 N N . LYS A 1 93 ? 3.525 -0.244 -23.979 1.00 94.12 93 LYS A N 1
ATOM 700 C CA . LYS A 1 93 ? 3.128 -1.128 -22.877 1.00 94.12 93 LYS A CA 1
ATOM 701 C C . LYS A 1 93 ? 3.976 -2.389 -22.814 1.00 94.12 93 LYS A C 1
ATOM 703 O O . LYS A 1 93 ? 4.312 -2.804 -21.714 1.00 94.12 93 LYS A O 1
ATOM 708 N N . GLY A 1 94 ? 4.329 -2.970 -23.961 1.00 93.94 94 GLY A N 1
ATOM 709 C CA . GLY A 1 94 ? 5.173 -4.158 -24.009 1.00 93.94 94 GLY A CA 1
ATOM 710 C C . GLY A 1 94 ? 6.567 -3.867 -23.464 1.00 93.94 94 GLY A C 1
ATOM 711 O O . GLY A 1 94 ? 7.122 -4.678 -22.734 1.00 93.94 94 GLY A O 1
ATOM 712 N N . TRP A 1 95 ? 7.105 -2.677 -23.733 1.00 93.62 95 TRP A N 1
ATOM 713 C CA . TRP A 1 95 ? 8.396 -2.264 -23.179 1.00 93.62 95 TRP A CA 1
ATOM 714 C C . TRP A 1 95 ? 8.355 -2.119 -21.650 1.00 93.62 95 TRP A C 1
ATOM 716 O O . TRP A 1 95 ? 9.236 -2.618 -20.952 1.00 93.62 95 TRP A O 1
ATOM 726 N N . ILE A 1 96 ? 7.274 -1.542 -21.119 1.00 95.56 96 ILE A N 1
ATOM 727 C CA . ILE A 1 96 ? 7.042 -1.444 -19.670 1.00 95.56 96 ILE A CA 1
ATOM 728 C C . ILE A 1 96 ? 6.845 -2.818 -19.029 1.00 95.56 96 ILE A C 1
ATOM 730 O O . ILE A 1 96 ? 7.336 -3.044 -17.927 1.00 95.56 96 ILE A O 1
ATOM 734 N N . GLU A 1 97 ? 6.126 -3.727 -19.687 1.00 96.12 97 GLU A N 1
ATOM 735 C CA . GLU A 1 97 ? 5.935 -5.100 -19.207 1.00 96.12 97 GLU A CA 1
ATOM 736 C C . GLU A 1 97 ? 7.276 -5.823 -19.070 1.00 96.12 97 GLU A C 1
ATOM 738 O O . GLU A 1 97 ? 7.550 -6.383 -18.011 1.00 96.12 97 GLU A O 1
ATOM 743 N N . VAL A 1 98 ? 8.151 -5.725 -20.076 1.00 96.31 98 VAL A N 1
ATOM 744 C CA . VAL A 1 98 ? 9.493 -6.324 -20.012 1.00 96.31 98 VAL A CA 1
ATOM 745 C C . VAL A 1 98 ? 10.320 -5.706 -18.880 1.00 96.31 98 VAL A C 1
ATOM 747 O O . VAL A 1 98 ? 10.917 -6.439 -18.094 1.00 96.31 98 VAL A O 1
ATOM 750 N N . ALA A 1 99 ? 10.307 -4.379 -18.729 1.00 96.38 99 ALA A N 1
ATOM 751 C CA . ALA A 1 99 ? 11.035 -3.708 -17.650 1.00 96.38 99 ALA A CA 1
ATOM 752 C C . ALA A 1 99 ? 10.511 -4.083 -16.249 1.00 96.38 99 ALA A C 1
ATOM 754 O O . ALA A 1 99 ? 11.284 -4.250 -15.305 1.00 96.38 99 ALA A O 1
ATOM 755 N N . LEU A 1 100 ? 9.194 -4.250 -16.095 1.00 97.00 100 LEU A N 1
ATOM 756 C CA . LEU A 1 100 ? 8.584 -4.723 -14.849 1.00 97.00 100 LEU A CA 1
ATOM 757 C C . LEU A 1 100 ? 8.976 -6.164 -14.533 1.00 97.00 100 LEU A C 1
ATOM 759 O O . LEU A 1 100 ? 9.229 -6.483 -13.370 1.00 97.00 100 LEU A O 1
ATOM 763 N N . GLU A 1 101 ? 9.019 -7.032 -15.542 1.00 96.31 101 GLU A N 1
ATOM 764 C CA . GLU A 1 101 ? 9.463 -8.414 -15.381 1.00 96.31 101 GLU A CA 1
ATOM 765 C C . GLU A 1 101 ? 10.931 -8.487 -14.960 1.00 96.31 101 GLU A C 1
ATOM 767 O O . GLU A 1 101 ? 11.260 -9.255 -14.055 1.00 96.31 101 GLU A O 1
ATOM 772 N N . GLU A 1 102 ? 11.799 -7.669 -15.554 1.00 96.69 102 GLU A N 1
ATOM 773 C CA . GLU A 1 102 ? 13.212 -7.577 -15.180 1.00 96.69 102 GLU A CA 1
ATOM 774 C C . GLU A 1 102 ? 13.375 -7.090 -13.734 1.00 96.69 102 GLU A C 1
ATOM 776 O O . GLU A 1 102 ? 13.982 -7.781 -12.911 1.00 96.69 102 GLU A O 1
ATOM 781 N N . LEU A 1 103 ? 12.706 -5.991 -13.368 1.00 97.00 103 LEU A N 1
ATOM 782 C CA . LEU A 1 103 ? 12.695 -5.481 -11.994 1.00 97.00 103 LEU A CA 1
ATOM 783 C C . LEU A 1 103 ? 12.176 -6.530 -10.996 1.00 97.00 103 LEU A C 1
ATOM 785 O O . LEU A 1 103 ? 12.718 -6.701 -9.897 1.00 97.00 103 LEU A O 1
ATOM 789 N N . ALA A 1 104 ? 11.116 -7.252 -11.368 1.00 96.50 104 ALA A N 1
ATOM 790 C CA . ALA A 1 104 ? 10.566 -8.321 -10.549 1.00 96.50 104 ALA A CA 1
ATOM 791 C C . ALA A 1 104 ? 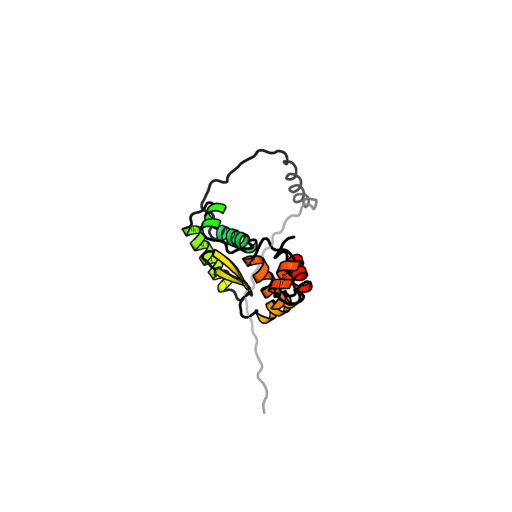11.582 -9.447 -10.356 1.00 96.50 104 ALA A C 1
ATOM 793 O O . ALA A 1 104 ? 11.743 -9.927 -9.233 1.00 96.50 104 ALA A O 1
ATOM 794 N N . GLN A 1 105 ? 12.281 -9.866 -11.411 1.00 96.31 105 GLN A N 1
ATOM 795 C CA . GLN A 1 105 ? 13.310 -10.899 -11.326 1.00 96.31 105 GLN A CA 1
ATOM 796 C C . GLN A 1 105 ? 14.445 -10.478 -10.391 1.00 96.31 105 GLN A C 1
ATOM 798 O O . GLN A 1 105 ? 14.795 -11.248 -9.493 1.00 96.31 105 GLN A O 1
ATOM 803 N N . GLU A 1 106 ? 14.955 -9.253 -10.510 1.00 95.38 106 GLU A N 1
ATOM 804 C CA . GLU A 1 106 ? 16.027 -8.736 -9.652 1.00 95.38 106 GLU A CA 1
ATOM 805 C C . GLU A 1 106 ? 15.637 -8.721 -8.166 1.00 95.38 106 GLU A C 1
ATOM 807 O O . GLU A 1 106 ? 16.341 -9.267 -7.303 1.00 95.38 106 GLU A O 1
ATOM 812 N N . PHE A 1 107 ? 14.477 -8.142 -7.841 1.00 96.19 107 PHE A N 1
ATOM 813 C CA . PHE A 1 107 ? 14.005 -8.035 -6.458 1.00 96.19 107 PHE A CA 1
ATOM 814 C C . PHE A 1 107 ? 13.576 -9.378 -5.866 1.00 96.19 107 PHE A C 1
ATOM 816 O O . PHE A 1 107 ? 13.694 -9.585 -4.650 1.00 96.19 107 PHE A O 1
ATOM 823 N N . ASN A 1 108 ? 13.088 -10.297 -6.697 1.00 93.62 108 ASN A N 1
ATOM 824 C CA . ASN A 1 108 ? 12.612 -11.593 -6.234 1.00 93.62 108 ASN A CA 1
ATOM 825 C C . ASN A 1 108 ? 13.759 -12.604 -6.092 1.00 93.62 108 ASN A C 1
ATOM 827 O O . ASN A 1 108 ? 13.699 -13.418 -5.166 1.00 93.62 108 ASN A O 1
ATOM 831 N N . ALA A 1 109 ? 14.810 -12.514 -6.915 1.00 94.25 109 ALA A N 1
ATOM 832 C CA . ALA A 1 109 ? 15.996 -13.371 -6.847 1.00 94.25 109 ALA A CA 1
ATOM 833 C C . ALA A 1 109 ? 16.977 -12.966 -5.737 1.00 94.25 109 ALA A C 1
ATOM 835 O O . ALA A 1 109 ? 17.655 -13.824 -5.166 1.00 94.25 109 ALA A O 1
ATOM 836 N N . ARG A 1 110 ? 17.062 -11.673 -5.396 1.00 92.75 110 ARG A N 1
ATOM 837 C CA . ARG A 1 110 ? 17.951 -11.218 -4.318 1.00 92.75 110 ARG A CA 1
ATOM 838 C C . ARG A 1 110 ? 17.481 -11.704 -2.943 1.00 92.75 110 ARG A C 1
ATOM 840 O O . ARG A 1 110 ? 16.288 -11.718 -2.634 1.00 92.75 110 ARG A O 1
ATOM 847 N N . ASN A 1 111 ? 18.437 -11.984 -2.060 1.00 89.88 111 ASN A N 1
ATOM 848 C CA . ASN A 1 111 ? 18.180 -12.324 -0.657 1.00 89.88 111 ASN A CA 1
ATOM 849 C C . ASN A 1 111 ? 17.940 -11.061 0.202 1.00 89.88 111 ASN A C 1
ATOM 851 O O . ASN A 1 111 ? 18.700 -10.762 1.122 1.00 89.88 111 ASN A O 1
ATOM 855 N N . GLY A 1 112 ? 16.929 -10.264 -0.157 1.00 92.69 112 GLY A N 1
ATOM 856 C CA . GLY A 1 112 ? 16.557 -9.014 0.521 1.00 92.69 112 GLY A CA 1
ATOM 857 C C . GLY A 1 112 ? 15.128 -9.046 1.061 1.00 92.69 112 GLY A C 1
ATOM 858 O O . GLY A 1 112 ? 14.306 -9.821 0.592 1.00 92.69 112 GLY A O 1
ATOM 859 N N . GLY A 1 113 ? 14.793 -8.180 2.020 1.00 95.56 113 GLY A N 1
ATOM 860 C CA . GLY A 1 113 ? 13.485 -8.219 2.695 1.00 95.56 113 GLY A CA 1
ATOM 861 C C . GLY A 1 113 ? 12.293 -7.673 1.898 1.00 95.56 113 GLY A C 1
ATOM 862 O O . GLY A 1 113 ? 11.155 -7.803 2.352 1.00 95.56 113 GLY A O 1
ATOM 863 N N . LEU A 1 114 ? 12.539 -7.075 0.730 1.00 96.56 114 LEU A N 1
ATOM 864 C CA . LEU A 1 114 ? 11.519 -6.566 -0.188 1.00 96.56 114 LEU A CA 1
ATOM 865 C C . LEU A 1 114 ? 11.466 -7.421 -1.449 1.00 96.56 114 LEU A C 1
ATOM 867 O O . LEU A 1 114 ? 12.505 -7.883 -1.922 1.00 96.56 114 LEU A O 1
ATOM 871 N N . TYR A 1 115 ? 10.267 -7.564 -1.997 1.00 96.12 115 TYR A N 1
ATOM 872 C CA . TYR A 1 115 ? 9.995 -8.239 -3.259 1.00 96.12 115 TYR A CA 1
ATOM 873 C C . TYR A 1 115 ? 8.939 -7.447 -4.037 1.00 96.12 115 TYR A C 1
ATOM 875 O O . TYR A 1 115 ? 8.169 -6.682 -3.438 1.00 96.12 115 TYR A O 1
ATOM 883 N N . LEU A 1 116 ? 8.922 -7.603 -5.357 1.00 96.88 116 LEU A N 1
ATOM 884 C CA . LEU A 1 116 ? 7.939 -6.956 -6.218 1.00 96.88 116 LEU A CA 1
ATOM 885 C C . LEU A 1 116 ? 6.805 -7.944 -6.511 1.00 96.88 116 LEU A C 1
ATOM 887 O O . LEU A 1 116 ? 7.056 -9.111 -6.829 1.00 96.88 116 LEU A O 1
ATOM 891 N N . ARG A 1 117 ? 5.552 -7.495 -6.380 1.00 95.06 117 ARG A N 1
ATOM 892 C CA . ARG A 1 117 ? 4.369 -8.335 -6.612 1.00 95.06 117 ARG A CA 1
ATOM 893 C C . ARG A 1 117 ? 3.290 -7.623 -7.409 1.00 95.06 117 ARG A C 1
ATOM 895 O O . ARG A 1 117 ? 3.106 -6.414 -7.269 1.00 95.06 117 ARG A O 1
ATOM 902 N N . GLU A 1 118 ? 2.505 -8.417 -8.123 1.00 95.38 118 GLU A N 1
ATOM 903 C CA . GLU A 1 118 ? 1.294 -7.966 -8.796 1.00 95.38 118 GLU A CA 1
ATOM 904 C C . GLU A 1 118 ? 0.063 -8.128 -7.882 1.00 95.38 118 GLU A C 1
ATOM 906 O O . GLU A 1 118 ? -0.143 -9.167 -7.248 1.00 95.38 118 GLU A O 1
ATOM 911 N N . VAL A 1 119 ? -0.761 -7.085 -7.784 1.00 93.88 119 VAL A N 1
ATOM 912 C CA . VAL A 1 119 ? -2.027 -7.052 -7.046 1.00 93.88 119 VAL A CA 1
ATOM 913 C C . VAL A 1 119 ? -3.058 -6.283 -7.861 1.00 93.88 119 VAL A C 1
ATOM 915 O O . VAL A 1 119 ? -2.849 -5.119 -8.183 1.00 93.88 119 VAL A O 1
ATOM 918 N N . ALA A 1 120 ? -4.194 -6.925 -8.148 1.00 91.19 120 ALA A N 1
ATOM 919 C CA . ALA A 1 120 ? -5.320 -6.324 -8.871 1.00 91.19 120 ALA A CA 1
ATOM 920 C C . ALA A 1 120 ? -4.936 -5.676 -10.224 1.00 91.19 120 ALA A C 1
ATOM 922 O O . ALA A 1 120 ? -5.517 -4.666 -10.611 1.00 91.19 120 ALA A O 1
ATOM 923 N N . GLY A 1 121 ? -3.965 -6.254 -10.943 1.00 90.75 121 GLY A N 1
ATOM 924 C CA . GLY A 1 121 ? -3.482 -5.730 -12.228 1.00 90.75 121 GLY A CA 1
ATOM 925 C C . GLY A 1 121 ? -2.515 -4.544 -12.114 1.00 90.75 121 GLY A C 1
ATOM 926 O O . GLY A 1 121 ? -2.296 -3.833 -13.097 1.00 90.75 121 GLY A O 1
ATOM 927 N N . GLY A 1 122 ? -1.964 -4.296 -10.923 1.00 95.56 122 GLY A N 1
ATOM 928 C CA . GLY A 1 122 ? -0.904 -3.318 -10.691 1.00 95.56 122 GLY A CA 1
ATOM 929 C C . GLY A 1 122 ? 0.256 -3.895 -9.887 1.00 95.56 122 GLY A C 1
ATOM 930 O O . GLY A 1 122 ? 0.121 -4.918 -9.223 1.00 95.56 122 GLY A O 1
ATOM 931 N N . TRP A 1 123 ? 1.398 -3.222 -9.923 1.00 97.62 123 TRP A N 1
ATOM 932 C CA . TRP A 1 123 ? 2.639 -3.640 -9.284 1.00 97.62 123 TRP A CA 1
ATOM 933 C C . TRP A 1 123 ? 2.947 -2.777 -8.065 1.00 97.62 123 TRP A C 1
ATOM 935 O O . TRP A 1 123 ? 2.736 -1.565 -8.075 1.00 97.62 123 TRP A O 1
ATOM 945 N N . GLN A 1 124 ? 3.431 -3.406 -6.996 1.00 97.50 124 GLN A N 1
ATOM 946 C CA . GLN A 1 124 ? 3.875 -2.714 -5.786 1.00 97.50 124 GLN A CA 1
ATOM 947 C C . GLN A 1 124 ? 4.994 -3.478 -5.084 1.00 97.50 124 GLN A C 1
ATOM 949 O O . GLN A 1 124 ? 5.057 -4.713 -5.143 1.00 97.50 124 GLN A O 1
ATOM 954 N N . PHE A 1 125 ? 5.827 -2.751 -4.342 1.00 97.31 125 PHE A N 1
ATOM 955 C CA . PHE A 1 125 ? 6.740 -3.371 -3.391 1.00 97.31 125 PHE A CA 1
ATOM 956 C C . PHE A 1 125 ? 5.990 -3.918 -2.178 1.00 97.31 125 PHE A C 1
ATOM 958 O O . PHE A 1 125 ? 5.032 -3.330 -1.674 1.00 97.31 125 PHE A O 1
ATOM 965 N N . ALA A 1 126 ? 6.454 -5.056 -1.677 1.00 95.50 126 ALA A N 1
ATOM 966 C CA . ALA A 1 126 ? 5.968 -5.648 -0.443 1.00 95.50 126 ALA A CA 1
ATOM 967 C C . ALA A 1 126 ? 7.124 -6.241 0.368 1.00 95.50 126 ALA A C 1
ATOM 969 O O . ALA A 1 126 ? 8.182 -6.578 -0.163 1.00 95.50 126 ALA A O 1
ATOM 970 N N . THR A 1 127 ? 6.917 -6.390 1.676 1.00 96.06 127 THR A N 1
ATOM 971 C CA . THR A 1 127 ? 7.863 -7.089 2.552 1.00 96.06 127 THR A CA 1
ATOM 972 C C . THR A 1 127 ? 7.664 -8.594 2.466 1.00 96.06 127 THR A C 1
ATOM 974 O O . THR A 1 127 ? 6.530 -9.083 2.445 1.00 96.06 127 THR A O 1
ATOM 977 N N . ARG A 1 128 ? 8.764 -9.349 2.434 1.00 95.19 128 ARG A N 1
ATOM 978 C CA . ARG A 1 128 ? 8.709 -10.812 2.358 1.00 95.19 128 ARG A CA 1
ATOM 979 C C . ARG A 1 128 ? 7.958 -11.399 3.563 1.00 95.19 128 ARG A C 1
ATOM 981 O O . ARG A 1 128 ? 8.199 -10.963 4.694 1.00 95.19 128 ARG A O 1
ATOM 988 N N . PRO A 1 129 ? 7.099 -12.420 3.359 1.00 92.75 129 PRO A N 1
ATOM 989 C CA . PRO A 1 129 ? 6.343 -13.058 4.442 1.00 92.75 129 PRO A CA 1
ATOM 990 C C . PRO A 1 129 ? 7.219 -13.618 5.570 1.00 92.75 129 PRO A C 1
ATOM 992 O O . PRO A 1 129 ? 6.810 -13.611 6.726 1.00 92.75 129 PRO A O 1
ATOM 995 N N . GLU A 1 130 ? 8.443 -14.042 5.256 1.00 94.62 130 GLU A N 1
ATOM 996 C CA . GLU A 1 130 ? 9.438 -14.536 6.220 1.00 94.62 130 GLU A CA 1
ATOM 997 C C . GLU A 1 130 ? 9.764 -13.516 7.322 1.00 94.62 130 GLU A C 1
ATOM 999 O O . GLU A 1 130 ? 10.087 -13.881 8.452 1.00 94.62 130 GLU A O 1
ATOM 1004 N N . HIS A 1 131 ? 9.629 -12.220 7.032 1.00 95.00 131 HIS A N 1
ATOM 1005 C CA . HIS A 1 131 ? 9.882 -11.143 7.988 1.00 95.00 131 HIS A CA 1
ATOM 1006 C C . HIS A 1 131 ? 8.612 -10.660 8.707 1.00 95.00 131 HIS A C 1
ATOM 1008 O O . HIS A 1 131 ? 8.667 -9.666 9.436 1.00 95.00 131 HIS A O 1
ATOM 1014 N N . HIS A 1 132 ? 7.477 -11.355 8.547 1.00 92.06 132 HIS A N 1
ATOM 1015 C CA . HIS A 1 132 ? 6.178 -10.938 9.080 1.00 92.06 132 HIS A CA 1
ATOM 1016 C C . HIS A 1 132 ? 6.211 -10.612 10.576 1.00 92.06 132 HIS A C 1
ATOM 1018 O O . HIS A 1 132 ? 5.721 -9.556 10.970 1.00 92.06 132 HIS A O 1
ATOM 1024 N N . GLU A 1 133 ? 6.798 -11.472 11.413 1.00 93.25 133 GLU A N 1
ATOM 1025 C CA . GLU A 1 133 ? 6.811 -11.258 12.869 1.00 93.25 133 GLU A CA 1
ATOM 1026 C C . GLU A 1 133 ? 7.573 -9.984 13.267 1.00 93.25 133 GLU A C 1
ATOM 1028 O O . GLU A 1 133 ? 7.099 -9.223 14.113 1.00 93.25 133 GLU A O 1
ATOM 1033 N N . HIS A 1 134 ? 8.694 -9.689 12.602 1.00 94.12 134 HIS A N 1
ATOM 1034 C CA . HIS A 1 134 ? 9.490 -8.481 12.841 1.00 94.12 134 HIS A CA 1
ATOM 1035 C C . HIS A 1 134 ? 8.742 -7.221 12.394 1.00 94.12 134 HIS A C 1
ATOM 1037 O O . HIS A 1 134 ? 8.607 -6.267 13.164 1.00 94.12 134 HIS A O 1
ATOM 1043 N N . VAL A 1 135 ? 8.183 -7.241 11.178 1.00 93.06 135 VAL A N 1
ATOM 1044 C CA . VAL A 1 135 ? 7.370 -6.137 10.640 1.00 93.06 135 VAL A CA 1
ATOM 1045 C C . VAL A 1 135 ? 6.155 -5.893 11.533 1.00 93.06 135 VAL A C 1
ATOM 1047 O O . VAL A 1 135 ? 5.851 -4.756 11.888 1.00 93.06 135 VAL A O 1
ATOM 1050 N N . ARG A 1 136 ? 5.478 -6.956 11.973 1.00 87.19 136 ARG A N 1
ATOM 1051 C CA . ARG A 1 136 ? 4.326 -6.878 12.873 1.00 87.19 136 ARG A CA 1
ATOM 1052 C C . ARG A 1 136 ? 4.706 -6.320 14.241 1.00 87.19 136 ARG A C 1
ATOM 1054 O O . ARG A 1 136 ? 3.939 -5.529 14.783 1.00 87.19 136 ARG A O 1
ATOM 1061 N N . ALA A 1 137 ? 5.835 -6.719 14.820 1.00 89.62 137 ALA A N 1
ATOM 1062 C CA . ALA A 1 137 ? 6.311 -6.182 16.094 1.00 89.62 137 ALA A CA 1
ATOM 1063 C C . ALA A 1 137 ? 6.615 -4.679 15.997 1.00 89.62 137 ALA A C 1
ATOM 1065 O O . ALA A 1 137 ? 6.168 -3.917 16.854 1.00 89.62 137 ALA A O 1
ATOM 1066 N N . PHE A 1 138 ? 7.271 -4.246 14.916 1.00 88.19 138 PHE A N 1
ATOM 1067 C CA . PHE A 1 138 ? 7.503 -2.830 14.632 1.00 88.19 138 PHE A CA 1
ATOM 1068 C C . PHE A 1 138 ? 6.183 -2.065 14.478 1.00 88.19 138 PHE A C 1
ATOM 1070 O O . PHE A 1 138 ? 5.963 -1.053 15.143 1.00 88.19 138 PHE A O 1
ATOM 1077 N N . LEU A 1 139 ? 5.254 -2.590 13.674 1.00 85.25 139 LEU A N 1
ATOM 1078 C CA . LEU A 1 139 ? 3.956 -1.961 13.440 1.00 85.25 139 LEU A CA 1
ATOM 1079 C C . LEU A 1 139 ? 3.052 -1.964 14.672 1.00 85.25 139 LEU A C 1
ATOM 1081 O O . LEU A 1 139 ? 2.261 -1.046 14.791 1.00 85.25 139 LEU A O 1
ATOM 1085 N N . LYS A 1 140 ? 3.161 -2.917 15.607 1.00 65.06 140 LYS A N 1
ATOM 1086 C CA . LYS A 1 140 ? 2.392 -2.918 16.870 1.00 65.06 140 LYS A CA 1
ATOM 1087 C C . LYS A 1 140 ? 2.695 -1.711 17.769 1.00 65.06 140 LYS A C 1
ATOM 1089 O O . LYS A 1 140 ? 1.871 -1.403 18.627 1.00 65.06 140 LYS A O 1
ATOM 1094 N N . SER A 1 141 ? 3.816 -1.010 17.564 1.00 58.12 141 SER A N 1
ATOM 1095 C CA . SER A 1 141 ? 4.056 0.306 18.182 1.00 58.12 141 SER A CA 1
ATOM 1096 C C . SER A 1 141 ? 3.099 1.390 17.655 1.00 58.12 141 SER A C 1
ATOM 1098 O O . SER A 1 141 ? 2.812 2.357 18.358 1.00 58.12 141 SER A O 1
ATOM 1100 N N . ARG A 1 142 ? 2.529 1.200 16.457 1.00 55.50 142 ARG A N 1
ATOM 1101 C CA . ARG A 1 142 ? 1.343 1.907 15.968 1.00 55.50 142 ARG A CA 1
ATOM 1102 C C . ARG A 1 142 ? 0.109 1.073 16.320 1.00 55.50 142 ARG A C 1
ATOM 1104 O O . ARG A 1 142 ? -0.074 -0.010 15.766 1.00 55.50 142 ARG A O 1
ATOM 1111 N N . PRO A 1 143 ? -0.784 1.533 17.208 1.00 56.34 143 PRO A N 1
ATOM 1112 C CA . PRO A 1 143 ? -1.995 0.786 17.515 1.00 56.34 143 PRO A CA 1
ATOM 1113 C C . PRO A 1 143 ? -2.767 0.481 16.222 1.00 56.34 143 PRO A C 1
ATOM 1115 O O . PRO A 1 143 ? -3.287 1.395 15.579 1.00 56.34 143 PRO A O 1
ATOM 1118 N N . SER A 1 144 ? -2.863 -0.799 15.829 1.00 60.03 144 SER A N 1
ATOM 1119 C CA . SER A 1 144 ? -3.824 -1.220 14.809 1.00 60.03 144 SER A CA 1
ATOM 1120 C C . SER A 1 144 ? -5.194 -1.017 15.436 1.00 60.03 144 SER A C 1
ATOM 1122 O O . SER A 1 144 ? -5.682 -1.854 16.199 1.00 60.03 144 SER A O 1
ATOM 1124 N N . ALA A 1 145 ? -5.766 0.156 15.229 1.00 64.81 145 ALA A N 1
ATOM 1125 C CA . ALA A 1 145 ? -6.955 0.574 15.935 1.00 64.81 145 ALA A CA 1
ATOM 1126 C C . ALA A 1 145 ? -8.178 -0.059 15.257 1.00 64.81 145 ALA A C 1
ATOM 1128 O O . ALA A 1 145 ? -8.955 0.612 14.573 1.00 64.81 145 ALA A O 1
ATOM 1129 N N . LYS A 1 146 ? -8.293 -1.384 15.421 1.00 78.56 146 LYS A N 1
ATOM 1130 C CA . LYS A 1 146 ? -9.490 -2.158 15.105 1.00 78.56 146 LYS A CA 1
ATOM 1131 C C . LYS A 1 146 ? -10.648 -1.554 15.891 1.00 78.56 146 LYS A C 1
ATOM 1133 O O . LYS A 1 146 ? -10.504 -1.245 17.074 1.00 78.56 146 LYS A O 1
ATOM 1138 N N . LEU A 1 147 ? -11.777 -1.360 15.223 1.00 88.19 147 LEU A N 1
ATOM 1139 C CA . LEU A 1 147 ? -12.997 -0.935 15.893 1.00 88.19 147 LEU A CA 1
ATOM 1140 C C . LEU A 1 147 ? -13.464 -2.055 16.827 1.00 88.19 147 LEU A C 1
ATOM 1142 O O . LEU A 1 147 ? -13.419 -3.231 16.466 1.00 88.19 147 LEU A O 1
ATOM 1146 N N . SER A 1 148 ? -13.902 -1.687 18.030 1.00 91.75 148 SER A N 1
ATOM 1147 C CA . SER A 1 148 ? -14.610 -2.623 18.900 1.00 91.75 148 SER A CA 1
ATOM 1148 C C . SER A 1 148 ? -15.934 -3.030 18.251 1.00 91.75 148 SER A C 1
ATOM 1150 O O . SER A 1 148 ? -16.467 -2.306 17.406 1.00 91.75 148 SER A O 1
ATOM 1152 N N . LEU A 1 149 ? -16.503 -4.160 18.677 1.00 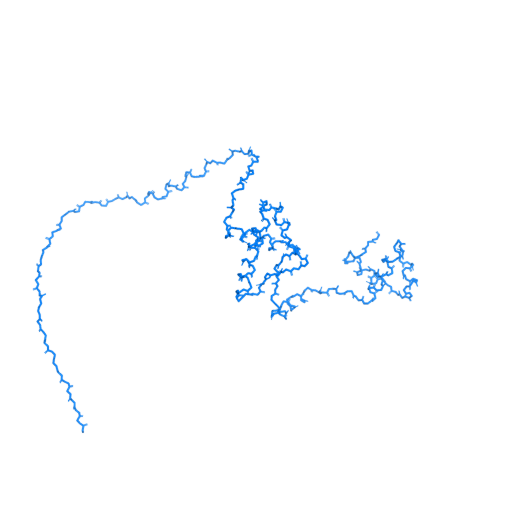93.25 149 LEU A N 1
ATOM 1153 C CA . LEU A 1 149 ? -17.813 -4.598 18.191 1.00 93.25 149 LEU A CA 1
ATOM 1154 C C . LEU A 1 149 ? -18.879 -3.509 18.398 1.00 93.25 149 LEU A C 1
ATOM 1156 O O . LEU A 1 149 ? -19.612 -3.183 17.474 1.00 93.25 149 LEU A O 1
ATOM 1160 N N . ALA A 1 150 ? -18.874 -2.853 19.563 1.00 94.31 150 ALA A N 1
ATOM 1161 C CA . ALA A 1 150 ? -19.787 -1.751 19.846 1.00 94.31 150 ALA A CA 1
ATOM 1162 C C . ALA A 1 150 ? -19.627 -0.569 18.872 1.00 94.31 150 ALA A C 1
ATOM 1164 O O . ALA A 1 150 ? -20.628 0.049 18.517 1.00 94.31 150 ALA A O 1
ATOM 1165 N N . ALA A 1 151 ? -18.401 -0.259 18.433 1.00 95.00 151 ALA A N 1
ATOM 1166 C CA . ALA A 1 151 ? -18.154 0.785 17.441 1.00 95.00 151 ALA A CA 1
ATOM 1167 C C . ALA A 1 151 ? -18.584 0.364 16.029 1.00 95.00 151 ALA A C 1
ATOM 1169 O O . ALA A 1 151 ? -19.138 1.185 15.303 1.00 95.00 151 ALA A O 1
ATOM 1170 N N . LEU A 1 152 ? -18.393 -0.906 15.660 1.00 96.44 152 LEU A N 1
ATOM 1171 C CA . LEU A 1 152 ? -18.881 -1.457 14.392 1.00 96.44 152 LEU A CA 1
ATOM 1172 C C . LEU A 1 152 ? -20.408 -1.449 14.315 1.00 96.44 152 LEU A C 1
ATOM 1174 O O . LEU A 1 152 ? -20.962 -1.024 13.307 1.00 96.44 152 LEU A O 1
ATOM 1178 N N . GLU A 1 153 ? -21.090 -1.857 15.382 1.00 96.44 153 GLU A N 1
ATOM 1179 C CA . GLU A 1 153 ? -22.552 -1.823 15.454 1.00 96.44 153 GLU A CA 1
ATOM 1180 C C . GLU A 1 153 ? -23.088 -0.389 15.351 1.00 96.44 153 GLU A C 1
ATOM 1182 O O . GLU A 1 153 ? -24.043 -0.142 14.619 1.00 96.44 153 GLU A O 1
ATOM 1187 N N . THR A 1 154 ? -22.454 0.581 16.026 1.00 97.12 154 THR A N 1
ATOM 1188 C CA . THR A 1 154 ? -22.826 2.001 15.889 1.00 97.12 154 THR A CA 1
ATOM 1189 C C . THR A 1 154 ? -22.628 2.476 14.456 1.00 97.12 154 THR A C 1
ATOM 1191 O O . THR A 1 154 ? -23.513 3.119 13.898 1.00 97.12 154 THR A O 1
ATOM 1194 N N . LEU A 1 155 ? -21.482 2.154 13.852 1.00 97.12 155 LEU A N 1
ATOM 1195 C CA . LEU A 1 155 ? -21.171 2.552 12.483 1.00 97.12 155 LEU A CA 1
ATOM 1196 C C . LEU A 1 155 ? -22.167 1.954 11.484 1.00 97.12 155 LEU A C 1
ATOM 1198 O O . LEU A 1 155 ? -22.601 2.656 10.577 1.00 97.12 155 LEU A O 1
ATOM 1202 N N . ALA A 1 156 ? -22.576 0.697 11.675 1.00 97.50 156 ALA A N 1
ATOM 1203 C CA . ALA A 1 156 ? -23.575 0.044 10.837 1.00 97.50 156 ALA A CA 1
ATOM 1204 C C . ALA A 1 156 ? -24.940 0.746 10.913 1.00 97.50 156 ALA A C 1
ATOM 1206 O O . ALA A 1 156 ? -25.559 0.979 9.875 1.00 97.50 156 ALA A O 1
ATOM 1207 N N . VAL A 1 157 ? -25.386 1.137 12.116 1.00 97.50 157 VAL A N 1
ATOM 1208 C CA . VAL A 1 157 ? -26.622 1.920 12.290 1.00 97.50 157 VAL A CA 1
ATOM 1209 C C . VAL A 1 157 ? -26.529 3.247 11.536 1.00 97.50 157 VAL A C 1
ATOM 1211 O O . VAL A 1 157 ? -27.428 3.557 10.759 1.00 97.50 157 VAL A O 1
ATOM 1214 N N . ILE A 1 158 ? -25.432 3.996 11.704 1.00 97.56 158 ILE A N 1
ATOM 1215 C CA . ILE A 1 158 ? -25.234 5.289 11.029 1.00 97.56 158 ILE A CA 1
ATOM 1216 C C . ILE A 1 158 ? -25.214 5.117 9.505 1.00 97.56 158 ILE A C 1
ATOM 1218 O O . ILE A 1 158 ? -25.953 5.806 8.808 1.00 97.56 158 ILE A O 1
ATOM 1222 N N . ALA A 1 159 ? -24.433 4.170 8.982 1.00 97.50 159 ALA A N 1
ATOM 1223 C CA . ALA A 1 159 ? -24.277 3.958 7.542 1.00 97.50 159 ALA A CA 1
ATOM 1224 C C . ALA A 1 159 ? -25.601 3.624 6.835 1.00 97.50 159 ALA A C 1
ATOM 1226 O O . ALA A 1 159 ? -25.834 4.083 5.719 1.00 97.50 159 ALA A O 1
ATOM 1227 N N . TYR A 1 160 ? -26.479 2.855 7.488 1.00 98.06 160 TYR A N 1
ATOM 1228 C CA . TYR A 1 160 ? -27.777 2.468 6.923 1.00 98.06 160 TYR A CA 1
ATOM 1229 C C . TYR A 1 160 ? -28.904 3.470 7.179 1.00 98.06 160 TYR A C 1
ATOM 1231 O O . TYR A 1 160 ? -29.922 3.418 6.488 1.00 98.06 160 TYR A O 1
ATOM 1239 N N . LYS A 1 161 ? -28.773 4.338 8.186 1.00 97.12 161 LYS A N 1
ATOM 1240 C CA . LYS A 1 161 ? -29.833 5.271 8.596 1.00 97.12 161 LYS A CA 1
ATOM 1241 C C . LYS A 1 161 ? -29.486 6.739 8.382 1.00 97.12 161 LYS A C 1
ATOM 1243 O O . LYS A 1 161 ? -30.304 7.579 8.725 1.00 97.12 161 LYS A O 1
ATOM 1248 N N . GLN A 1 162 ? -28.324 7.063 7.817 1.00 96.19 162 GLN A N 1
ATOM 1249 C CA . GLN A 1 162 ? -27.966 8.447 7.514 1.00 96.19 162 GLN A CA 1
ATOM 1250 C C . GLN A 1 162 ? -29.023 9.122 6.609 1.00 96.19 162 GLN A C 1
ATOM 1252 O O . GLN A 1 162 ? -29.424 8.526 5.605 1.00 96.19 162 GLN A O 1
ATOM 1257 N N . PRO A 1 163 ? -29.464 10.356 6.925 1.00 96.12 163 PRO A N 1
ATOM 1258 C CA . PRO A 1 163 ? -29.089 11.168 8.090 1.00 96.12 163 PRO A CA 1
ATOM 1259 C C . PRO A 1 163 ? -29.799 10.712 9.382 1.00 96.12 163 PRO A C 1
ATOM 1261 O O . PRO A 1 163 ? -31.011 10.524 9.389 1.00 96.12 163 PRO A O 1
ATOM 1264 N N . ILE A 1 164 ? -29.048 10.574 10.482 1.00 97.44 164 ILE A N 1
ATOM 1265 C CA . ILE A 1 164 ? -29.553 10.124 11.793 1.00 97.44 164 ILE A CA 1
ATOM 1266 C C . ILE A 1 164 ? -28.936 10.952 12.929 1.00 97.44 164 ILE A C 1
ATOM 1268 O O . ILE A 1 164 ? -27.784 11.378 12.844 1.00 97.44 164 ILE A O 1
ATOM 1272 N N . THR A 1 165 ? -29.684 11.164 14.007 1.00 96.88 165 THR A N 1
ATOM 1273 C CA . THR A 1 165 ? -29.266 11.909 15.201 1.00 96.88 165 THR A CA 1
ATOM 1274 C C . THR A 1 165 ? -28.761 10.995 16.325 1.00 96.88 165 THR A C 1
ATOM 1276 O O . THR A 1 165 ? -29.077 9.808 16.397 1.00 96.88 165 THR A O 1
ATOM 1279 N N . VAL A 1 166 ? -27.983 11.548 17.264 1.00 95.56 166 VAL A N 1
ATOM 1280 C CA . VAL A 1 166 ? -27.459 10.788 18.418 1.00 95.56 166 VAL A CA 1
ATOM 1281 C C . VAL A 1 166 ? -28.567 10.128 19.260 1.00 95.56 166 VAL A C 1
ATOM 1283 O O . VAL A 1 166 ? -28.396 8.955 19.604 1.00 95.56 166 VAL A O 1
ATOM 1286 N N . PRO A 1 167 ? -29.698 10.794 19.577 1.00 96.00 167 PRO A N 1
ATOM 1287 C CA . PRO A 1 167 ? -30.808 10.146 20.277 1.00 96.00 167 PRO A CA 1
ATOM 1288 C C . PRO A 1 167 ? -31.383 8.933 19.532 1.00 96.00 167 PRO A C 1
ATOM 1290 O O . PRO A 1 167 ? -31.599 7.898 20.155 1.00 96.00 167 PRO A O 1
ATOM 1293 N N . GLU A 1 168 ? -31.551 9.014 18.209 1.00 96.62 168 GLU A N 1
ATOM 1294 C CA . GLU A 1 168 ? -32.065 7.902 17.391 1.00 96.62 168 GLU A CA 1
ATOM 1295 C C . GLU A 1 168 ? -31.082 6.720 17.351 1.00 96.62 168 GLU A C 1
ATOM 1297 O O . GLU A 1 168 ? -31.486 5.559 17.414 1.00 96.62 168 GLU A O 1
ATOM 1302 N N . ILE A 1 169 ? -29.772 6.991 17.312 1.00 96.88 169 ILE A N 1
ATOM 1303 C CA . ILE A 1 169 ? -28.745 5.941 17.411 1.00 96.88 169 ILE A CA 1
ATOM 1304 C C . ILE A 1 169 ? -28.851 5.213 18.757 1.00 96.88 169 ILE A C 1
ATOM 1306 O O . ILE A 1 169 ? -28.770 3.983 18.800 1.00 96.88 169 ILE A O 1
ATOM 1310 N N . LEU A 1 170 ? -29.013 5.962 19.853 1.00 95.69 170 LEU A N 1
ATOM 1311 C CA . LEU A 1 170 ? -29.146 5.400 21.200 1.00 95.69 170 LEU A CA 1
ATOM 1312 C C . LEU A 1 170 ? -30.414 4.549 21.332 1.00 95.69 170 LEU A C 1
ATOM 1314 O O . LEU A 1 170 ? -30.359 3.488 21.953 1.00 95.69 170 LEU A O 1
ATOM 1318 N N . GLU A 1 171 ? -31.517 4.978 20.718 1.00 96.81 171 GLU A N 1
ATOM 1319 C CA . GLU A 1 171 ? -32.774 4.227 20.680 1.00 96.81 171 GLU A CA 1
ATOM 1320 C C . GLU A 1 171 ? -32.619 2.897 19.931 1.00 96.81 171 GLU A C 1
ATOM 1322 O O . GLU A 1 171 ? -32.957 1.846 20.472 1.00 96.81 171 GLU A O 1
ATOM 1327 N N . ILE A 1 172 ? -32.024 2.908 18.733 1.00 96.06 172 ILE A N 1
ATOM 1328 C CA . ILE A 1 172 ? -31.826 1.692 17.924 1.00 96.06 172 ILE A CA 1
ATOM 1329 C C . ILE A 1 172 ? -30.853 0.719 18.601 1.00 96.06 172 ILE A C 1
ATOM 1331 O O . ILE A 1 172 ? -31.057 -0.494 18.568 1.00 96.06 172 ILE A O 1
ATOM 1335 N N . ARG A 1 173 ? -29.772 1.231 19.201 1.00 96.38 173 ARG A N 1
ATOM 1336 C CA . ARG A 1 173 ? -28.770 0.393 19.875 1.00 96.38 173 ARG A CA 1
ATOM 1337 C C . ARG A 1 173 ? -29.250 -0.140 21.220 1.00 96.38 173 ARG A C 1
ATOM 1339 O O . ARG A 1 173 ? -28.720 -1.150 21.673 1.00 96.38 173 ARG A O 1
ATOM 1346 N N . GLY A 1 174 ? -30.180 0.547 21.883 1.00 92.50 174 GLY A N 1
ATOM 1347 C CA . GLY A 1 174 ? -30.664 0.195 23.221 1.00 92.50 1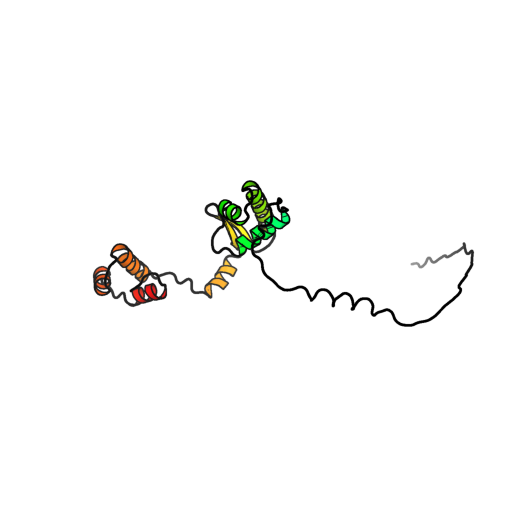74 GLY A CA 1
ATOM 1348 C C . GLY A 1 174 ? -29.606 0.289 24.332 1.00 92.50 174 GLY A C 1
ATOM 1349 O O . GLY A 1 174 ? -29.875 -0.091 25.469 1.00 92.50 174 GLY A O 1
ATOM 1350 N N . VAL A 1 175 ? -28.399 0.783 24.028 1.00 93.75 175 VAL A N 1
ATOM 1351 C CA . VAL A 1 175 ? -27.270 0.922 24.959 1.00 93.75 175 VAL A CA 1
ATOM 1352 C C . VAL A 1 175 ? -26.497 2.218 24.701 1.00 93.75 175 VAL A C 1
ATOM 1354 O O . VAL A 1 175 ? -26.488 2.758 23.591 1.00 93.75 175 VAL A O 1
ATOM 1357 N N . GLN A 1 176 ? -25.798 2.708 25.730 1.00 92.62 176 GLN A N 1
ATOM 1358 C CA . GLN A 1 176 ? -24.966 3.910 25.634 1.00 92.62 176 GLN A CA 1
ATOM 1359 C C . GLN A 1 176 ? -23.865 3.748 24.578 1.00 92.62 176 GLN A C 1
ATOM 1361 O O . GLN A 1 176 ? -23.023 2.858 24.670 1.00 92.62 176 GLN A O 1
ATOM 1366 N N . SER A 1 177 ? -23.864 4.643 23.585 1.00 93.69 177 SER A N 1
ATOM 1367 C CA . SER A 1 177 ? -22.992 4.567 22.402 1.00 93.69 177 SER A CA 1
ATOM 1368 C C . SER A 1 177 ? -22.007 5.740 22.278 1.00 93.69 177 SER A C 1
ATOM 1370 O O . SER A 1 177 ? -21.312 5.854 21.271 1.00 93.69 177 SER A O 1
ATOM 1372 N N . SER A 1 178 ? -21.887 6.604 23.292 1.00 94.38 178 SER A N 1
ATOM 1373 C CA . SER A 1 178 ? -21.079 7.836 23.231 1.00 94.38 178 SER A CA 1
ATOM 1374 C C . SER A 1 178 ? -19.587 7.591 22.973 1.00 94.38 178 SER A C 1
ATOM 1376 O O . SER A 1 178 ? -18.966 8.316 22.200 1.00 94.38 178 SER A O 1
ATOM 1378 N N . SER A 1 179 ? -18.998 6.550 23.575 1.00 94.06 179 SER A N 1
ATOM 1379 C CA . SER A 1 179 ? -17.586 6.189 23.357 1.00 94.06 179 SER A CA 1
ATOM 1380 C C . SER A 1 179 ? -17.335 5.650 21.947 1.00 94.06 179 SER A C 1
ATOM 1382 O O . SER A 1 179 ? -16.312 5.964 21.338 1.00 94.06 179 SER A O 1
ATOM 1384 N N . ALA A 1 180 ? -18.287 4.882 21.412 1.00 95.25 180 ALA A N 1
ATOM 1385 C CA . ALA A 1 180 ? -18.272 4.401 20.039 1.00 95.25 180 ALA A CA 1
ATOM 1386 C C . ALA A 1 180 ? -18.369 5.572 19.054 1.00 95.25 180 ALA A C 1
ATOM 1388 O O . ALA A 1 180 ? -17.514 5.687 18.185 1.00 95.25 180 ALA A O 1
ATOM 1389 N N . ILE A 1 181 ? -19.329 6.484 19.239 1.00 95.88 181 ILE A N 1
ATOM 1390 C CA . ILE A 1 181 ? -19.487 7.685 18.401 1.00 95.88 181 ILE A CA 1
ATOM 1391 C C . ILE A 1 181 ? -18.210 8.533 18.423 1.00 95.88 181 ILE A C 1
ATOM 1393 O O . ILE A 1 181 ? -17.692 8.877 17.363 1.00 95.88 181 ILE A O 1
ATOM 1397 N N . LYS A 1 182 ? -17.644 8.798 19.609 1.00 95.00 182 LYS A N 1
ATOM 1398 C CA . LYS A 1 182 ? -16.367 9.517 19.738 1.00 95.00 182 LYS A CA 1
ATOM 1399 C C . LYS A 1 182 ? -15.243 8.819 18.972 1.00 95.00 182 LYS A C 1
ATOM 1401 O O . LYS A 1 182 ? -14.549 9.455 18.194 1.00 95.00 182 LYS A O 1
ATOM 1406 N N . THR A 1 183 ? -15.104 7.504 19.141 1.00 93.06 183 THR A N 1
ATOM 1407 C CA . THR A 1 183 ? -14.086 6.710 18.436 1.00 93.06 183 THR A CA 1
ATOM 1408 C C . THR A 1 183 ? -14.248 6.799 16.917 1.00 93.06 183 THR A C 1
ATOM 1410 O O . THR A 1 183 ? -13.254 6.863 16.199 1.00 93.06 183 THR A O 1
ATOM 1413 N N . LEU A 1 184 ? -15.486 6.800 16.413 1.00 94.94 184 LEU A N 1
ATOM 1414 C CA . LEU A 1 184 ? -15.772 6.919 14.983 1.00 94.94 184 LEU A CA 1
ATOM 1415 C C . LEU A 1 184 ? -15.449 8.323 14.443 1.00 94.94 184 LEU A C 1
ATOM 1417 O O . LEU A 1 184 ? -14.892 8.421 13.351 1.00 94.94 184 LEU A O 1
ATOM 1421 N N . LEU A 1 185 ? -15.727 9.383 15.213 1.00 94.88 185 LEU A N 1
ATOM 1422 C CA . LEU A 1 185 ? -15.345 10.766 14.889 1.00 94.88 185 LEU A CA 1
ATOM 1423 C C . LEU A 1 185 ? -13.821 10.957 14.896 1.00 94.88 185 LEU A C 1
ATOM 1425 O O . LEU A 1 185 ? -13.263 11.454 13.921 1.00 94.88 185 LEU A O 1
ATOM 1429 N N . ASP A 1 186 ? -13.136 10.494 15.946 1.00 92.19 186 ASP A N 1
ATOM 1430 C CA . ASP A 1 186 ? -11.672 10.574 16.082 1.00 92.19 186 ASP A CA 1
ATOM 1431 C C . ASP A 1 186 ? -10.963 9.867 14.912 1.00 92.19 186 ASP A C 1
ATOM 1433 O O . ASP A 1 186 ? -9.891 10.275 14.463 1.00 92.19 186 ASP A O 1
ATOM 1437 N N . LYS A 1 187 ? -11.590 8.810 14.382 1.00 90.44 187 LYS A N 1
ATOM 1438 C CA . LYS A 1 187 ? -11.123 8.042 13.222 1.00 90.44 187 LYS A CA 1
ATOM 1439 C C . LYS A 1 187 ? -11.605 8.575 11.874 1.00 90.44 187 LYS A C 1
ATOM 1441 O O . LYS A 1 187 ? -11.265 7.970 10.861 1.00 90.44 187 LYS A O 1
ATOM 1446 N N . ARG A 1 188 ? -12.382 9.664 11.851 1.00 92.88 188 ARG A N 1
ATOM 1447 C CA . ARG A 1 188 ? -12.978 10.265 10.643 1.00 92.88 188 ARG A CA 1
ATOM 1448 C C . ARG A 1 188 ? -13.810 9.284 9.809 1.00 92.88 188 ARG A C 1
ATOM 1450 O O . ARG A 1 188 ? -13.854 9.382 8.589 1.00 92.88 188 ARG A O 1
ATOM 1457 N N . LEU A 1 189 ? -14.455 8.325 10.468 1.00 94.50 189 LEU A N 1
ATOM 1458 C CA . LEU A 1 189 ? -15.359 7.370 9.817 1.00 94.50 189 LEU A CA 1
ATOM 1459 C C . LEU A 1 189 ? -16.789 7.906 9.708 1.00 94.50 189 LEU A C 1
ATOM 1461 O O . LEU A 1 189 ? -17.573 7.401 8.913 1.00 94.50 189 LEU A O 1
ATOM 1465 N N . ILE A 1 190 ? -17.120 8.912 10.518 1.00 95.62 190 ILE A N 1
ATOM 1466 C CA . ILE A 1 190 ? -18.369 9.672 10.478 1.00 95.62 190 ILE A CA 1
ATOM 1467 C C . ILE A 1 190 ? -18.047 11.158 10.657 1.00 95.62 190 ILE A C 1
ATOM 1469 O O . ILE A 1 190 ? -16.971 11.509 11.150 1.00 95.62 190 ILE A O 1
ATOM 1473 N N . VAL A 1 191 ? -18.990 12.018 10.288 1.00 94.12 191 VAL A N 1
ATOM 1474 C CA . VAL A 1 191 ? -18.927 13.474 10.474 1.00 94.12 191 VAL A CA 1
ATOM 1475 C C . VAL A 1 191 ? -20.213 13.963 11.144 1.00 94.12 191 VAL A C 1
ATOM 1477 O O . VAL A 1 191 ? -21.220 13.253 11.109 1.00 94.12 191 VAL A O 1
ATOM 1480 N N . ALA A 1 192 ? -20.137 15.119 11.809 1.00 84.38 192 ALA A N 1
ATOM 1481 C CA . ALA A 1 192 ? -21.275 15.766 12.466 1.00 84.38 192 ALA A CA 1
ATOM 1482 C C . ALA A 1 192 ? -22.142 16.543 11.469 1.00 84.38 192 ALA A C 1
ATOM 1484 O O . ALA A 1 192 ? -21.563 17.085 10.499 1.00 84.38 192 ALA A O 1
#

Sequence (192 aa):
MVEEKKEMAEVLDDELAFEEDAEVVIHDADAEDALEAAQLKAAQEVGSTETEAETPHGVRDMAEMVAIIEALIFVSEEPLSVKALADVLKEDKGWIEVALEELAQEFNARNGGLYLREVAGGWQFATRPEHHEHVRAFLKSRPSAKLSLAALETLAVIAYKQPITVPEILEIRGVQSSSAIKTLLDKRLIVA

Foldseek 3Di:
DDDDDDDDDDDDDDDDDDDDDDDDDDDDDDDPPPPPVVPPPPPPDDDDDDDDDDPPDDPDDLVVLLVVVVVVQAPDPDFAALVNSCVVVVDDSVSNVVSLVVNQCVQVVDPDQWGWDDDPRGIHIDGDPVCVVVVVVVCVVPPPCDQDPLLVLLLVCCVVDPVDDPVVSCVVVVDDNVVSVVVCVVVVVDDD

pLDDT: mean 76.22, std 26.36, range [27.19, 98.06]